Protein AF-A0A090QQJ0-F1 (afdb_monomer)

Nearest PDB structures (foldseek):
  7npe-assembly2_C  TM=7.926E-01  e=1.871E-27  Vibrio cholerae
  7npe-assembly1_A  TM=7.968E-01  e=4.137E-27  Vibrio cholerae
  7npe-assembly1_B  TM=7.837E-01  e=6.853E-26  Vibrio cholerae
  7npf-assembly1_B  TM=8.729E-01  e=7.530E-24  Vibrio cholerae
  7npe-assembly2_D  TM=7.835E-01  e=5.802E-25  Vibrio cholerae

Organism: NCBI:txid754436

Solvent-accessible surface area (backbone atoms only — not comparable to full-atom values): 13936 Å² total; per-residue (Å²): 130,66,64,66,61,52,50,52,51,50,51,54,48,50,53,52,49,53,49,54,52,50,53,52,51,50,52,62,54,69,77,50,65,91,72,85,61,82,55,36,40,66,69,54,44,34,73,53,38,74,45,55,67,67,48,50,50,58,12,50,54,52,40,43,74,73,69,51,81,80,52,56,47,99,85,70,45,52,44,38,39,73,68,54,49,56,51,39,38,56,60,50,68,54,63,31,58,75,65,37,98,66,64,82,66,76,84,86,85,81,84,82,80,72,98,57,84,92,74,48,52,67,59,52,53,52,52,51,51,52,56,47,43,69,33,55,49,40,49,43,81,45,75,47,75,40,83,50,32,81,25,68,62,38,75,78,47,41,66,87,62,49,81,78,59,52,84,62,50,43,30,57,59,31,64,74,73,58,70,56,68,88,91,64,70,91,42,73,66,45,40,56,73,27,34,46,39,75,35,94,46,94,44,34,34,35,27,46,27,42,65,73,49,52,51,52,55,60,53,52,50,48,55,55,63,70,51,80,65,71,84,74,78,80,120

pLDDT: mean 80.4, std 15.74, range [28.05, 96.5]

Radius of gyration: 23.24 Å; Cα contacts (8 Å, |Δi|>4): 231; chains: 1; bounding box: 52×48×67 Å

InterPro domains:
  IPR002586 CobQ/CobB/MinD/ParA nucleotide binding domain [PF01656] (112-155)
  IPR027417 P-loop containing nucleoside triphosphate hydrolase [G3DSA:3.40.50.300] (106-232)
  IPR027417 P-loop containing nucleoside triphosphate hydrolase [SSF52540] (107-211)
  IPR050678 DNA Partitioning ATPase [PTHR13696] (104-221)

Mean predicted aligned error: 10.13 Å

Foldseek 3Di:
DDPVVVVVVVVVVVVVVVVVVQVVLVVVVVPDDPQPDFFDWLVRLCVQQVDHSVLLVQLVVVCVVVVDDFDADPVRITRHHLVNSLSSCVSSVQDAQCRPPPNPDDDDDDDQDDPDPPPCSLVCLLVVLVVVLSRNNRNAQEEAAELPQVFVNCVPWPSVCRPVNLVQADAPLCVVVVVDPPPDDPDPVSCVPHAWAHGPRNRYIYGTHHNVSVCVVVVVVVVVVVCPPPVPPPD

Structure (mmCIF, N/CA/C/O backbone):
data_AF-A0A090QQJ0-F1
#
_entry.id   AF-A0A090QQJ0-F1
#
loop_
_atom_site.group_PDB
_atom_site.id
_atom_site.type_symbol
_atom_site.label_atom_id
_atom_site.label_alt_id
_atom_site.label_comp_id
_atom_site.label_asym_id
_atom_s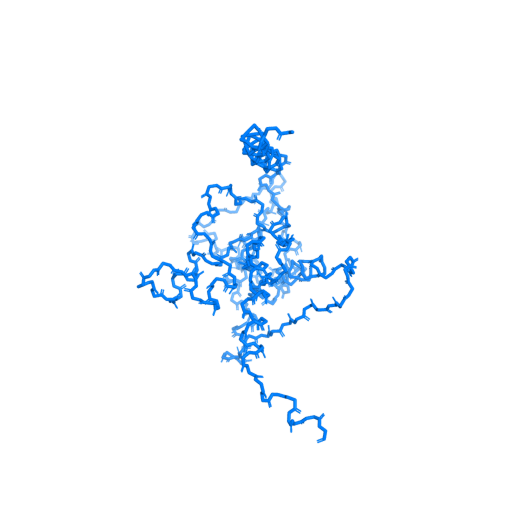ite.label_entity_id
_atom_site.label_seq_id
_atom_site.pdbx_PDB_ins_code
_atom_site.Cartn_x
_atom_site.Cartn_y
_atom_site.Cartn_z
_atom_site.occupancy
_atom_site.B_iso_or_equiv
_atom_site.auth_seq_id
_atom_site.auth_comp_id
_atom_site.auth_asym_id
_atom_site.auth_atom_id
_atom_site.pdbx_PDB_model_num
ATOM 1 N N . MET A 1 1 ? -27.901 21.531 38.281 1.00 61.78 1 MET A N 1
ATOM 2 C CA . MET A 1 1 ? -27.435 21.473 36.880 1.00 61.78 1 MET A CA 1
ATOM 3 C C . MET A 1 1 ? -28.509 20.747 36.088 1.00 61.78 1 MET A C 1
ATOM 5 O O . MET A 1 1 ? -28.864 19.646 36.492 1.00 61.78 1 MET A O 1
ATOM 9 N N . ASN A 1 2 ? -29.124 21.386 35.088 1.00 83.75 2 ASN A N 1
ATOM 10 C CA . ASN A 1 2 ? -30.247 20.784 34.365 1.00 83.75 2 ASN A CA 1
ATOM 11 C C . ASN A 1 2 ? -29.716 19.663 33.452 1.00 83.75 2 ASN A C 1
ATOM 13 O O . ASN A 1 2 ? -28.911 19.918 32.554 1.00 83.75 2 ASN A O 1
ATOM 17 N N . ARG A 1 3 ? -30.102 18.416 33.748 1.00 85.75 3 ARG A N 1
ATOM 18 C CA . ARG A 1 3 ? -29.595 17.209 33.080 1.00 85.75 3 ARG A CA 1
ATOM 19 C C . ARG A 1 3 ? -29.913 17.220 31.586 1.00 85.75 3 ARG A C 1
ATOM 21 O O . ARG A 1 3 ? -29.046 16.865 30.799 1.00 85.75 3 ARG A O 1
ATOM 28 N N . GLU A 1 4 ? -31.100 17.687 31.209 1.00 88.62 4 GLU A N 1
ATOM 29 C CA . GLU A 1 4 ? -31.521 17.798 29.807 1.00 88.62 4 GLU A CA 1
ATOM 30 C C . GLU A 1 4 ? -30.660 18.810 29.048 1.00 88.62 4 GLU A C 1
ATOM 32 O O . GLU A 1 4 ? -30.093 18.467 28.017 1.00 88.62 4 GLU A O 1
ATOM 37 N N . GLN A 1 5 ? -30.425 19.990 29.632 1.00 89.25 5 GLN A N 1
ATOM 38 C CA . GLN A 1 5 ? -29.528 20.993 29.045 1.00 89.25 5 GLN A CA 1
ATOM 39 C C . GLN A 1 5 ? -28.093 20.469 28.891 1.00 89.25 5 GLN A C 1
ATOM 41 O O . GLN A 1 5 ? -27.389 20.811 27.949 1.00 89.25 5 GLN A O 1
ATOM 46 N N . THR A 1 6 ? -27.638 19.639 29.832 1.00 88.56 6 THR A N 1
ATOM 47 C CA . THR A 1 6 ? -26.297 19.042 29.772 1.00 88.56 6 THR A CA 1
ATOM 48 C C . THR A 1 6 ? -26.204 18.014 28.644 1.00 88.56 6 THR A C 1
ATOM 50 O O . THR A 1 6 ? -25.199 17.985 27.943 1.00 88.56 6 THR A O 1
ATOM 53 N N . ILE A 1 7 ? -27.247 17.201 28.444 1.00 89.88 7 ILE A N 1
ATOM 54 C CA . ILE A 1 7 ? -27.326 16.234 27.339 1.00 89.88 7 ILE A CA 1
ATOM 55 C C . ILE A 1 7 ? -27.343 16.963 25.993 1.00 89.88 7 ILE A C 1
ATOM 57 O O . ILE A 1 7 ? -26.562 16.620 25.113 1.00 89.88 7 ILE A O 1
ATOM 61 N N . GLU A 1 8 ? -28.169 17.997 25.852 1.00 91.56 8 GLU A N 1
ATOM 62 C CA . GLU A 1 8 ? -28.244 18.804 24.631 1.00 91.56 8 GLU A CA 1
ATOM 63 C C . GLU A 1 8 ? -26.898 19.474 24.313 1.00 91.56 8 GLU A C 1
ATOM 65 O O . GLU A 1 8 ? -26.406 19.393 23.190 1.00 91.56 8 GLU A O 1
ATOM 70 N N . ASN A 1 9 ? -26.231 20.040 25.323 1.00 90.00 9 ASN A N 1
ATOM 71 C CA . ASN A 1 9 ? -24.898 20.615 25.154 1.00 90.00 9 ASN A CA 1
ATOM 72 C C . ASN A 1 9 ? -23.862 19.567 24.715 1.00 90.00 9 ASN A C 1
ATOM 74 O O . ASN A 1 9 ? -23.018 19.867 23.875 1.00 90.00 9 ASN A O 1
ATOM 78 N N . LEU A 1 10 ? -23.912 18.346 25.260 1.00 89.25 10 LEU A N 1
ATOM 79 C CA . LEU A 1 10 ? -23.012 17.261 24.858 1.00 89.25 10 LEU A CA 1
ATOM 80 C C . LEU A 1 10 ? -23.261 16.812 23.414 1.00 89.25 10 LEU A C 1
ATOM 82 O O . LEU A 1 10 ? -22.296 16.564 22.695 1.00 89.25 10 LEU A O 1
ATOM 86 N N . LEU A 1 11 ? -24.523 16.741 22.981 1.00 89.00 11 LEU A N 1
ATOM 87 C CA . LEU A 1 11 ? -24.877 16.421 21.595 1.00 89.00 11 LEU A CA 1
ATOM 88 C C . LEU A 1 11 ? -24.361 17.495 20.630 1.00 89.00 11 LEU A C 1
ATOM 90 O O . LEU A 1 11 ? -23.704 17.157 19.648 1.00 89.00 11 LEU A O 1
ATOM 94 N N . ASN A 1 12 ? -24.548 18.774 20.966 1.00 89.44 12 ASN A N 1
ATOM 95 C CA . ASN A 1 12 ? -24.035 19.892 20.172 1.00 89.44 12 ASN A CA 1
ATOM 96 C C . ASN A 1 12 ? -22.500 19.876 20.082 1.00 89.44 12 ASN A C 1
ATOM 98 O O . ASN A 1 12 ? -21.938 20.077 19.008 1.00 89.44 12 ASN A O 1
ATOM 102 N N . ILE A 1 13 ? -21.804 19.594 21.191 1.00 89.25 13 ILE A N 1
ATOM 103 C CA . ILE A 1 13 ? -20.338 19.451 21.195 1.00 89.25 13 ILE A CA 1
ATOM 104 C C . ILE A 1 13 ? -19.906 18.260 20.334 1.00 89.25 13 ILE A C 1
ATOM 106 O O . ILE A 1 13 ? -18.913 18.361 19.614 1.00 89.25 13 ILE A O 1
ATOM 110 N N . ALA A 1 14 ? -20.622 17.135 20.388 1.00 80.88 14 ALA A N 1
ATOM 111 C CA . ALA A 1 14 ? -20.310 15.963 19.576 1.00 80.88 14 ALA A CA 1
ATOM 112 C C . ALA A 1 14 ? -20.463 16.257 18.075 1.00 80.88 14 ALA A C 1
ATOM 114 O O . ALA A 1 14 ? -19.580 15.902 17.296 1.00 80.88 14 ALA A O 1
ATOM 115 N N . GLU A 1 15 ? -21.532 16.949 17.676 1.00 79.56 15 GLU A N 1
ATOM 116 C CA . GLU A 1 15 ? -21.760 17.370 16.290 1.00 79.56 15 GLU A CA 1
ATOM 117 C C . GLU A 1 15 ? -20.675 18.344 15.809 1.00 79.56 15 GLU A C 1
ATOM 119 O O . GLU A 1 15 ? -20.047 18.110 14.777 1.00 79.56 15 GLU A O 1
ATOM 124 N N . GLN A 1 16 ? -20.351 19.362 16.612 1.00 82.75 16 GLN A N 1
ATOM 125 C CA . GLN A 1 16 ? -19.244 20.281 16.324 1.00 82.75 16 GLN A CA 1
ATOM 126 C C . GLN A 1 16 ? -17.900 19.551 16.219 1.00 82.75 16 GLN A C 1
ATOM 128 O O . GLN A 1 16 ? -17.094 19.860 15.346 1.00 82.75 16 GLN A O 1
ATOM 133 N N . THR A 1 17 ? -17.651 18.562 17.080 1.00 77.19 17 THR A N 1
ATOM 134 C CA . THR A 1 17 ? -16.409 17.776 17.052 1.00 77.19 17 THR A CA 1
ATOM 135 C C . THR A 1 17 ? -16.312 16.938 15.780 1.00 77.19 17 THR A C 1
ATOM 137 O O . THR A 1 17 ? -15.239 16.890 15.178 1.00 77.19 17 THR A O 1
ATOM 140 N N . LYS A 1 18 ? -17.414 16.315 15.339 1.00 71.81 18 LYS A N 1
ATOM 141 C CA . LYS A 1 18 ? -17.470 15.595 14.057 1.00 71.81 18 LYS A CA 1
ATOM 142 C C . LYS A 1 18 ? -17.159 16.527 12.889 1.00 71.81 18 LYS A C 1
ATOM 144 O O . LYS A 1 18 ? -16.344 16.168 12.044 1.00 71.81 18 LYS A O 1
ATOM 149 N N . GLN A 1 19 ? -17.734 17.731 12.888 1.00 73.31 19 GLN A N 1
ATOM 150 C CA . GLN A 1 19 ? -17.461 18.727 11.853 1.00 73.31 19 GLN A CA 1
ATOM 151 C C . GLN A 1 19 ? -15.980 19.132 11.836 1.00 73.31 19 GLN A C 1
ATOM 153 O O . GLN A 1 19 ? -15.333 19.036 10.803 1.00 73.31 19 GLN A O 1
ATOM 158 N N . VAL A 1 20 ? -15.397 19.466 12.993 1.00 75.56 20 VAL A N 1
ATOM 159 C CA . VAL A 1 20 ? -13.969 19.825 13.097 1.00 75.56 20 VAL A CA 1
ATOM 160 C C . VAL A 1 20 ? -13.052 18.685 12.637 1.00 75.56 20 VAL A C 1
ATOM 162 O O . VAL A 1 20 ? -11.999 18.932 12.047 1.00 75.56 20 VAL A O 1
ATOM 165 N N . GLN A 1 21 ? -13.414 17.428 12.910 1.00 65.94 21 GLN A N 1
ATOM 166 C CA . GLN A 1 21 ? -12.663 16.274 12.414 1.00 65.94 21 GLN A CA 1
ATOM 167 C C . GLN A 1 21 ? -12.744 16.148 10.889 1.00 65.94 21 GLN A C 1
ATOM 169 O O . GLN A 1 21 ? -11.710 15.900 10.268 1.00 65.94 21 GLN A O 1
ATOM 174 N N . ALA A 1 22 ? -13.925 16.349 10.299 1.00 65.81 22 ALA A N 1
ATOM 175 C CA . ALA A 1 22 ? -14.113 16.348 8.851 1.00 65.81 22 ALA A CA 1
ATOM 176 C C . ALA A 1 22 ? -13.306 17.471 8.179 1.00 65.81 22 ALA A C 1
ATOM 178 O O . ALA A 1 22 ? -12.494 17.181 7.302 1.00 65.81 22 ALA A O 1
ATOM 179 N N . ASP A 1 23 ? -13.418 18.706 8.675 1.00 69.50 23 ASP A N 1
ATOM 180 C CA . ASP A 1 23 ? -12.693 19.872 8.150 1.00 69.50 23 ASP A CA 1
ATOM 181 C C . ASP A 1 23 ? -11.171 19.660 8.216 1.00 69.50 23 ASP A C 1
ATOM 183 O O . ASP A 1 23 ? -10.422 19.993 7.300 1.00 69.50 23 ASP A O 1
ATOM 187 N N . ARG A 1 24 ? -10.675 19.052 9.302 1.00 67.25 24 ARG A N 1
ATOM 188 C CA . ARG A 1 24 ? -9.247 18.751 9.455 1.00 67.25 24 ARG A CA 1
ATOM 189 C C . ARG A 1 24 ? -8.767 17.686 8.467 1.00 67.25 24 ARG A C 1
ATOM 191 O O . ARG A 1 24 ? -7.621 17.762 8.026 1.00 67.25 24 ARG A O 1
ATOM 198 N N . ILE A 1 25 ? -9.593 16.689 8.153 1.00 64.62 25 ILE A N 1
ATOM 199 C CA . ILE A 1 25 ? -9.282 15.702 7.110 1.00 64.62 25 ILE A CA 1
ATOM 200 C C . ILE A 1 25 ? -9.238 16.403 5.751 1.00 64.62 25 ILE A C 1
ATOM 202 O O . ILE A 1 25 ? -8.281 16.194 5.012 1.00 64.62 25 ILE A O 1
ATOM 206 N N . GLU A 1 26 ? -10.204 17.274 5.459 1.00 66.56 26 GLU A N 1
ATOM 207 C CA . GLU A 1 26 ? -10.270 18.044 4.213 1.00 66.56 26 GLU A CA 1
ATOM 208 C C . GLU A 1 26 ? -9.035 18.934 4.018 1.00 66.56 26 GLU A C 1
ATOM 210 O O . GLU A 1 26 ? -8.372 18.825 2.992 1.00 66.56 26 GLU A O 1
ATOM 215 N N . ILE A 1 27 ? -8.611 19.688 5.036 1.00 68.44 27 ILE A N 1
ATOM 216 C CA . ILE A 1 27 ? -7.373 20.492 4.985 1.00 68.44 27 ILE A CA 1
ATO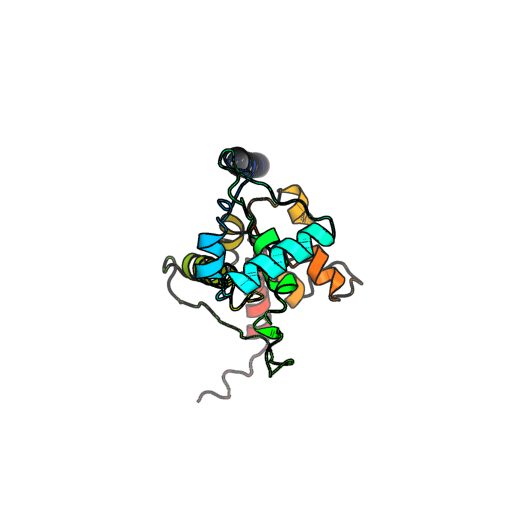M 217 C C . ILE A 1 27 ? -6.145 19.612 4.702 1.00 68.44 27 ILE A C 1
ATOM 219 O O . ILE A 1 27 ? -5.298 19.945 3.873 1.00 68.44 27 ILE A O 1
ATOM 223 N N . VAL A 1 28 ? -6.042 18.454 5.365 1.00 64.31 28 VAL A N 1
ATOM 224 C CA . VAL A 1 28 ? -4.941 17.500 5.136 1.00 64.31 28 VAL A CA 1
ATOM 225 C C . VAL A 1 28 ? -4.986 16.907 3.723 1.00 64.31 28 VAL A C 1
ATOM 227 O O . VAL A 1 28 ? -3.943 16.498 3.206 1.00 64.31 28 VAL A O 1
ATOM 230 N N . LEU A 1 29 ? -6.163 16.829 3.102 1.00 62.75 29 LEU A N 1
ATOM 231 C CA . LEU A 1 29 ? -6.339 16.399 1.718 1.00 62.75 29 LEU A CA 1
ATOM 232 C C . LEU A 1 29 ? -5.987 17.510 0.723 1.00 62.75 29 LEU A C 1
ATOM 234 O O . LEU A 1 29 ? -5.309 17.220 -0.260 1.00 62.75 29 LEU A O 1
ATOM 238 N N . GLU A 1 30 ? -6.363 18.759 0.995 1.00 62.78 30 GLU A N 1
ATOM 239 C CA . GLU A 1 30 ? -6.056 19.924 0.154 1.00 62.78 30 GLU A CA 1
ATOM 240 C C . GLU A 1 30 ? -4.559 20.263 0.121 1.00 62.78 30 GLU A C 1
ATOM 242 O O . GLU A 1 30 ? -4.018 20.613 -0.927 1.00 62.78 30 GLU A O 1
ATOM 247 N N . GLU A 1 31 ? -3.846 20.119 1.243 1.00 61.75 31 GLU A N 1
ATOM 248 C CA . GLU A 1 31 ? -2.399 20.377 1.312 1.00 61.75 31 GLU A CA 1
ATOM 249 C C . GLU A 1 31 ? -1.548 19.310 0.588 1.00 61.75 31 GLU A C 1
ATOM 251 O O . GLU A 1 31 ? -0.322 19.449 0.465 1.00 61.75 31 GLU A O 1
ATOM 256 N N . ARG A 1 32 ? -2.157 18.221 0.102 1.00 60.28 32 ARG A N 1
ATOM 257 C CA . ARG A 1 32 ? -1.427 17.111 -0.520 1.00 60.28 32 ARG A CA 1
ATOM 258 C C . ARG A 1 32 ? -1.176 17.336 -2.004 1.00 60.28 32 ARG A C 1
ATOM 260 O O . ARG A 1 32 ? -2.041 17.709 -2.782 1.00 60.28 32 ARG A O 1
ATOM 267 N N . ARG A 1 33 ? 0.049 17.002 -2.415 1.00 58.00 33 ARG A N 1
ATOM 268 C CA . ARG A 1 33 ? 0.422 16.908 -3.830 1.00 58.00 33 ARG A CA 1
ATOM 269 C C . ARG A 1 33 ? -0.220 15.671 -4.457 1.00 58.00 33 ARG A C 1
ATOM 271 O O . ARG A 1 33 ? -0.115 14.586 -3.887 1.00 58.00 33 ARG A O 1
ATOM 278 N N . GLU A 1 34 ? -0.782 15.825 -5.655 1.00 56.41 34 GLU A N 1
ATOM 279 C CA . GLU A 1 34 ? -1.307 14.709 -6.460 1.00 56.41 34 GLU A CA 1
ATOM 280 C C . GLU A 1 34 ? -0.211 13.679 -6.806 1.00 56.41 34 GLU A C 1
ATOM 282 O O . GLU A 1 34 ? -0.455 12.473 -6.820 1.00 56.41 34 GLU A O 1
ATOM 287 N N . GLU A 1 35 ? 1.035 14.127 -7.004 1.00 60.66 35 GLU A N 1
ATOM 288 C CA . GLU A 1 35 ? 2.190 13.242 -7.192 1.00 60.66 35 GLU A CA 1
ATOM 289 C C . GLU A 1 35 ? 2.843 12.870 -5.850 1.00 60.66 35 GLU A C 1
ATOM 291 O O . GLU A 1 35 ? 3.710 13.573 -5.325 1.00 60.66 35 GLU A O 1
ATOM 296 N N . LEU A 1 36 ? 2.441 11.717 -5.306 1.00 68.25 36 LEU A N 1
ATOM 297 C CA . LEU A 1 36 ? 2.965 11.159 -4.049 1.00 68.25 36 LEU A CA 1
ATOM 298 C C . LEU A 1 36 ? 4.413 10.654 -4.153 1.00 68.25 36 LEU A C 1
ATOM 300 O O . LEU A 1 36 ? 5.124 10.608 -3.148 1.00 68.25 36 LEU A O 1
ATOM 304 N N . PHE A 1 37 ? 4.861 10.284 -5.357 1.00 76.12 37 PHE A N 1
ATOM 305 C CA . PHE A 1 37 ? 6.224 9.821 -5.612 1.00 76.12 37 PHE A CA 1
ATOM 306 C C . PHE A 1 37 ? 6.837 10.596 -6.768 1.00 76.12 37 PHE A C 1
ATOM 308 O O . PHE A 1 37 ? 6.236 10.622 -7.844 1.00 76.12 37 PHE A O 1
ATOM 315 N N . PRO A 1 38 ? 8.049 11.158 -6.599 1.00 84.00 38 PRO A N 1
ATOM 316 C CA . PRO A 1 38 ? 8.741 11.748 -7.725 1.00 84.00 38 PRO A CA 1
ATOM 317 C C . PRO A 1 38 ? 8.984 10.657 -8.775 1.00 84.00 38 PRO A C 1
ATOM 319 O O . PRO A 1 38 ? 9.447 9.560 -8.427 1.00 84.00 38 PRO A O 1
ATOM 322 N N . PRO A 1 39 ? 8.684 10.928 -10.052 1.00 88.50 39 PRO A N 1
ATOM 323 C CA . PRO A 1 39 ? 8.907 9.955 -11.101 1.00 88.50 39 PRO A CA 1
ATOM 324 C C . PRO A 1 39 ? 10.395 9.618 -11.209 1.00 88.50 39 PRO A C 1
ATOM 326 O O . PRO A 1 39 ? 11.289 10.450 -11.028 1.00 88.50 39 PRO A O 1
ATOM 329 N N . MET A 1 40 ? 10.670 8.355 -11.499 1.00 91.19 40 MET A N 1
ATOM 330 C CA . MET A 1 40 ? 12.016 7.820 -11.576 1.00 91.19 40 MET A CA 1
ATOM 331 C C . MET A 1 40 ? 12.594 8.013 -12.973 1.00 91.19 40 MET A C 1
ATOM 333 O O . MET A 1 40 ? 11.933 7.801 -13.989 1.00 91.19 40 MET A O 1
ATOM 337 N N . SER A 1 41 ? 13.881 8.346 -13.028 1.00 92.94 41 SER A N 1
ATOM 338 C CA . SER A 1 41 ? 14.619 8.307 -14.284 1.00 92.94 41 SER A CA 1
ATOM 339 C C . SER A 1 41 ? 14.903 6.865 -14.700 1.00 92.94 41 SER A C 1
ATOM 341 O O . SER A 1 41 ? 14.972 5.944 -13.881 1.00 92.94 41 SER A O 1
ATOM 343 N N . LYS A 1 42 ? 15.196 6.672 -15.986 1.00 92.56 42 LYS A N 1
ATOM 344 C CA . LYS A 1 42 ? 15.666 5.382 -16.509 1.00 92.56 42 LYS A CA 1
ATOM 345 C C . LYS A 1 42 ? 16.934 4.872 -15.798 1.00 92.56 42 LYS A C 1
ATOM 347 O O . LYS A 1 42 ? 17.101 3.670 -15.633 1.00 92.56 42 LYS A O 1
ATOM 352 N N . ALA A 1 43 ? 17.820 5.775 -15.367 1.00 91.44 43 ALA A N 1
ATOM 353 C CA . ALA A 1 43 ? 19.024 5.417 -14.610 1.00 91.44 43 ALA A CA 1
ATOM 354 C C . ALA A 1 43 ? 18.691 4.950 -13.183 1.00 91.44 43 ALA A C 1
ATOM 356 O O . ALA A 1 43 ? 19.240 3.959 -12.713 1.00 91.44 43 ALA A O 1
ATOM 357 N N . LEU A 1 44 ? 17.748 5.615 -12.510 1.00 91.62 44 LEU A N 1
ATOM 358 C CA . LEU A 1 44 ? 17.281 5.181 -11.194 1.00 91.62 44 LEU A CA 1
ATOM 359 C C . LEU A 1 44 ? 16.575 3.819 -11.274 1.00 91.62 44 LEU A C 1
ATOM 361 O O . LEU A 1 44 ? 16.796 2.965 -10.414 1.00 91.62 44 LEU A O 1
ATOM 365 N N . MET A 1 45 ? 15.791 3.597 -12.334 1.00 93.56 45 MET A N 1
ATOM 366 C CA . MET A 1 45 ? 15.171 2.303 -12.614 1.00 93.56 45 MET A CA 1
ATOM 367 C C . MET A 1 45 ? 16.207 1.194 -12.755 1.00 93.56 45 MET A C 1
ATOM 369 O O . MET A 1 45 ? 16.038 0.146 -12.146 1.00 93.56 45 MET A O 1
ATOM 373 N N . GLU A 1 46 ? 17.291 1.405 -13.496 1.00 92.69 46 GLU A N 1
ATOM 374 C CA . GLU A 1 46 ? 18.372 0.420 -13.625 1.00 92.69 46 GLU A CA 1
ATOM 375 C C . GLU A 1 46 ? 18.952 0.022 -12.257 1.00 92.69 46 GLU A C 1
ATOM 377 O O . GLU A 1 46 ? 18.984 -1.163 -11.920 1.00 92.69 46 GLU A O 1
ATOM 382 N N . THR A 1 47 ? 19.280 1.006 -11.416 1.00 91.56 47 THR A N 1
ATOM 383 C CA . THR A 1 47 ? 19.840 0.773 -10.074 1.00 91.56 47 THR A CA 1
ATOM 384 C C . THR A 1 47 ? 18.868 0.055 -9.133 1.00 91.56 47 THR A C 1
ATOM 386 O O . THR A 1 47 ? 19.281 -0.805 -8.358 1.00 91.56 47 THR A O 1
ATOM 389 N N . ARG A 1 48 ? 17.575 0.401 -9.164 1.00 90.94 48 ARG A N 1
ATOM 390 C CA . ARG A 1 48 ? 16.571 -0.108 -8.207 1.00 90.94 48 ARG A CA 1
ATOM 391 C C . ARG A 1 48 ? 15.909 -1.409 -8.644 1.00 90.94 48 ARG A C 1
ATOM 393 O O . ARG A 1 48 ? 15.521 -2.211 -7.803 1.00 90.94 48 ARG A O 1
ATOM 400 N N . SER A 1 49 ? 15.765 -1.621 -9.948 1.00 91.94 49 SER A N 1
ATOM 401 C CA . SER A 1 49 ? 15.077 -2.790 -10.497 1.00 91.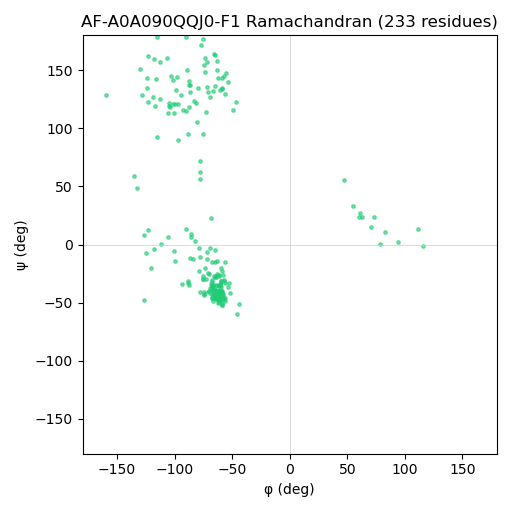94 49 SER A CA 1
ATOM 402 C C . SER A 1 49 ? 15.929 -4.050 -10.485 1.00 91.94 49 SER A C 1
ATOM 404 O O . SER A 1 49 ? 15.381 -5.144 -10.594 1.00 91.94 49 SER A O 1
ATOM 406 N N . GLY A 1 50 ? 17.261 -3.928 -10.442 1.00 90.44 50 GLY A N 1
ATOM 407 C CA . GLY A 1 50 ? 18.190 -5.032 -10.693 1.00 90.44 50 GLY A CA 1
ATOM 408 C C . GLY A 1 50 ? 18.082 -5.603 -12.117 1.00 90.44 50 GLY A C 1
ATOM 409 O O . GLY A 1 50 ? 18.344 -6.792 -12.324 1.00 90.44 50 GLY A O 1
ATOM 410 N N . LEU A 1 51 ? 17.586 -4.819 -13.077 1.00 93.31 51 LEU A N 1
ATOM 411 C CA . LEU A 1 51 ? 17.652 -5.118 -14.507 1.00 93.31 51 LEU A CA 1
ATOM 412 C C . LEU A 1 51 ? 18.940 -4.539 -15.091 1.00 93.31 51 LEU A C 1
ATOM 414 O O . LEU A 1 51 ? 19.424 -3.505 -14.648 1.00 93.31 51 LEU A O 1
ATOM 418 N N . THR A 1 52 ? 19.469 -5.179 -16.132 1.00 93.31 52 THR A N 1
ATOM 419 C CA . THR A 1 52 ? 20.503 -4.545 -16.957 1.00 93.31 52 THR A CA 1
ATOM 420 C C . THR A 1 52 ? 19.869 -3.482 -17.847 1.00 93.31 52 THR A C 1
ATOM 422 O O . THR A 1 52 ? 18.704 -3.629 -18.234 1.00 93.31 52 THR A O 1
ATOM 425 N N . ARG A 1 53 ? 20.649 -2.474 -18.267 1.00 93.06 53 ARG A N 1
ATOM 426 C CA . ARG A 1 53 ? 20.205 -1.467 -19.240 1.00 93.06 53 ARG A CA 1
ATOM 427 C C . ARG A 1 53 ? 19.456 -2.068 -20.426 1.00 93.06 53 ARG A C 1
ATOM 429 O O . ARG A 1 53 ? 18.332 -1.683 -20.701 1.00 93.06 53 ARG A O 1
ATOM 436 N N . ARG A 1 54 ? 20.040 -3.084 -21.070 1.00 95.06 54 ARG A N 1
ATOM 437 C CA . ARG A 1 54 ? 19.438 -3.757 -22.231 1.00 95.06 54 ARG A CA 1
ATOM 438 C C . ARG A 1 54 ? 18.042 -4.310 -21.934 1.00 95.06 54 ARG A C 1
ATOM 440 O O . ARG A 1 54 ? 17.124 -4.081 -22.704 1.00 95.06 54 ARG A O 1
ATOM 447 N N . LYS A 1 55 ? 17.862 -4.999 -20.799 1.00 95.56 55 LYS A N 1
ATOM 448 C CA . LYS A 1 55 ? 16.554 -5.562 -20.425 1.00 95.56 55 LYS A CA 1
ATOM 449 C C . LYS A 1 55 ? 15.517 -4.483 -20.125 1.00 95.56 55 LYS A C 1
ATOM 451 O O . LYS A 1 55 ? 14.338 -4.702 -20.390 1.00 95.56 55 LYS A O 1
ATOM 456 N N . LEU A 1 56 ? 15.947 -3.362 -19.545 1.00 95.00 56 LEU A N 1
ATOM 457 C CA . LEU A 1 56 ? 15.079 -2.214 -19.303 1.00 95.00 56 LEU A CA 1
ATOM 458 C C . LEU A 1 56 ? 14.627 -1.589 -20.629 1.00 95.00 56 LEU A C 1
ATOM 460 O O . LEU A 1 56 ? 13.441 -1.333 -20.802 1.00 95.00 56 LEU A O 1
ATOM 464 N N . ASP A 1 57 ? 15.542 -1.422 -21.581 1.00 95.25 57 ASP A N 1
ATOM 465 C CA . ASP A 1 57 ? 15.257 -0.891 -22.919 1.00 95.25 57 ASP A CA 1
ATOM 466 C C . ASP A 1 57 ? 14.285 -1.805 -23.674 1.00 95.25 57 ASP A C 1
ATOM 468 O O . ASP A 1 57 ? 13.244 -1.344 -24.137 1.00 95.25 57 ASP A O 1
ATOM 472 N N . ASP A 1 58 ? 14.546 -3.116 -23.674 1.00 96.50 58 ASP A N 1
ATOM 473 C CA . ASP A 1 58 ? 13.662 -4.122 -24.271 1.00 96.50 58 ASP A CA 1
ATOM 474 C C . ASP A 1 58 ? 12.261 -4.126 -23.628 1.00 96.50 58 ASP A C 1
ATOM 476 O O . ASP A 1 58 ? 11.272 -4.488 -24.269 1.00 96.50 58 ASP A O 1
ATOM 480 N N . ALA A 1 59 ? 12.150 -3.804 -22.335 1.00 96.50 59 ALA A N 1
ATOM 481 C CA . ALA A 1 59 ? 10.868 -3.714 -21.636 1.00 96.50 59 ALA A CA 1
ATOM 482 C C . ALA A 1 59 ? 10.099 -2.442 -22.015 1.00 96.50 59 ALA A C 1
ATOM 484 O O . ALA A 1 59 ? 8.904 -2.530 -22.295 1.00 96.50 59 ALA A O 1
ATOM 485 N N . ILE A 1 60 ? 10.788 -1.297 -22.087 1.00 95.81 60 ILE A N 1
ATOM 486 C CA . ILE A 1 60 ? 10.216 -0.022 -22.542 1.00 95.81 60 ILE A CA 1
ATOM 487 C C . ILE A 1 60 ? 9.685 -0.173 -23.968 1.00 95.81 60 ILE A C 1
ATOM 489 O O . ILE A 1 60 ? 8.505 0.073 -24.195 1.00 95.81 60 ILE A O 1
ATOM 493 N N . SER A 1 61 ? 10.499 -0.676 -24.901 1.00 95.94 61 SER A N 1
ATOM 494 C CA . SER A 1 61 ? 10.084 -0.842 -26.299 1.00 95.94 61 SER A CA 1
ATOM 495 C C . SER A 1 61 ? 8.895 -1.788 -26.455 1.00 95.94 61 SER A C 1
ATOM 497 O O . SER A 1 61 ? 8.035 -1.560 -27.299 1.00 95.94 61 SER A O 1
ATOM 499 N N . ARG A 1 62 ? 8.799 -2.836 -25.625 1.00 96.12 62 ARG A N 1
ATOM 500 C CA . ARG A 1 62 ? 7.626 -3.723 -25.619 1.00 96.12 62 ARG A CA 1
ATOM 501 C C . ARG A 1 62 ? 6.366 -3.034 -25.109 1.00 96.12 62 ARG A C 1
ATOM 503 O O . ARG A 1 62 ? 5.297 -3.288 -25.653 1.00 96.12 62 ARG A O 1
ATOM 510 N N . MET A 1 63 ? 6.478 -2.188 -24.088 1.00 96.25 63 MET A N 1
ATOM 511 C CA . MET A 1 63 ? 5.345 -1.406 -23.594 1.00 96.25 63 MET A CA 1
ATOM 512 C C . MET A 1 63 ? 4.903 -0.346 -24.609 1.00 96.25 63 MET A C 1
ATOM 514 O O . MET A 1 63 ? 3.708 -0.228 -24.862 1.00 96.25 63 MET A O 1
ATOM 518 N N . GLU A 1 64 ? 5.843 0.355 -25.248 1.00 95.94 64 GLU A N 1
ATOM 519 C CA . GLU A 1 64 ? 5.548 1.324 -26.315 1.00 95.94 64 GLU A CA 1
ATOM 520 C C . GLU A 1 64 ? 4.894 0.646 -27.529 1.00 95.94 64 GLU A C 1
ATOM 522 O O . GLU A 1 64 ? 3.894 1.136 -28.048 1.00 95.94 64 GLU A O 1
ATOM 527 N N . ALA A 1 65 ? 5.380 -0.534 -27.934 1.00 96.19 65 ALA A N 1
ATOM 528 C CA . ALA A 1 65 ? 4.762 -1.331 -28.997 1.00 96.19 65 ALA A CA 1
ATOM 529 C C . ALA A 1 65 ? 3.349 -1.828 -28.638 1.00 96.19 65 ALA A C 1
ATOM 531 O O . ALA A 1 65 ? 2.526 -2.031 -29.527 1.00 96.19 65 ALA A O 1
ATOM 532 N N . ALA A 1 66 ? 3.057 -2.005 -27.346 1.00 95.12 66 ALA A N 1
ATOM 533 C CA . ALA A 1 66 ? 1.721 -2.316 -26.840 1.00 95.12 66 ALA A CA 1
ATOM 534 C C . ALA A 1 66 ? 0.822 -1.070 -26.684 1.00 95.12 66 ALA A C 1
ATOM 536 O O . ALA A 1 66 ? -0.307 -1.192 -26.214 1.00 95.12 66 ALA A O 1
ATOM 537 N N . GLY A 1 67 ? 1.306 0.117 -27.070 1.00 94.88 67 GLY A N 1
ATOM 538 C CA . GLY A 1 67 ? 0.555 1.373 -27.059 1.00 94.88 67 GLY A CA 1
ATOM 539 C C . GLY A 1 67 ? 0.722 2.225 -25.799 1.00 94.88 67 GLY A C 1
ATOM 540 O O . GLY A 1 67 ? 0.102 3.283 -25.712 1.00 94.88 67 GLY A O 1
ATOM 541 N N . HIS A 1 68 ? 1.550 1.817 -24.828 1.00 95.12 68 HIS A N 1
ATOM 542 C CA . HIS A 1 68 ? 1.826 2.638 -23.642 1.00 95.12 68 HIS A CA 1
ATOM 543 C C . HIS A 1 68 ? 2.680 3.853 -24.017 1.00 95.12 68 HIS A C 1
ATOM 545 O O . HIS A 1 68 ? 3.726 3.707 -24.648 1.00 95.12 68 HIS A O 1
ATOM 551 N N . GLN A 1 69 ? 2.279 5.047 -23.587 1.00 94.06 69 GLN A N 1
ATOM 552 C CA . GLN A 1 69 ? 3.038 6.276 -23.818 1.00 94.06 69 GLN A CA 1
ATOM 553 C C . GLN A 1 69 ? 3.715 6.717 -22.524 1.00 94.06 69 GLN A C 1
ATOM 555 O O . GLN A 1 69 ? 3.047 7.103 -21.571 1.00 94.06 69 GLN A O 1
ATOM 560 N N . PHE A 1 70 ? 5.047 6.664 -22.493 1.00 93.25 70 PHE A N 1
ATOM 561 C CA . PHE A 1 70 ? 5.807 7.167 -21.353 1.00 93.25 70 PHE A CA 1
ATOM 562 C C . PHE A 1 70 ? 5.946 8.684 -21.407 1.00 93.25 70 PHE A C 1
ATOM 564 O O . PHE A 1 70 ? 6.370 9.245 -22.423 1.00 93.25 70 PHE A O 1
ATOM 571 N N . THR A 1 71 ? 5.715 9.329 -20.268 1.00 93.06 71 THR A N 1
ATOM 572 C CA . THR A 1 71 ? 6.034 10.743 -20.085 1.00 93.06 71 THR A CA 1
ATOM 573 C C . THR A 1 71 ? 7.546 10.955 -20.156 1.00 93.06 71 THR A C 1
ATOM 575 O O . THR A 1 71 ? 8.342 10.210 -19.573 1.00 93.06 71 THR A O 1
ATOM 578 N N . LYS A 1 72 ? 7.963 12.002 -20.869 1.00 91.44 72 LYS A N 1
ATOM 579 C CA . LYS A 1 72 ? 9.357 12.448 -20.948 1.00 91.44 72 LYS A CA 1
ATOM 580 C C . LYS A 1 72 ? 9.433 13.910 -20.534 1.00 91.44 72 LYS A C 1
ATOM 582 O O . LYS A 1 72 ? 8.528 14.684 -20.822 1.00 91.44 72 LYS A O 1
ATOM 587 N N . ASN A 1 73 ? 10.501 14.282 -19.840 1.00 86.50 73 ASN A N 1
ATOM 588 C CA . ASN A 1 73 ? 10.732 15.674 -19.467 1.00 86.50 73 ASN A CA 1
ATOM 589 C C . ASN A 1 73 ? 11.218 16.508 -20.671 1.00 86.50 73 ASN A C 1
ATOM 591 O O . ASN A 1 73 ? 11.495 15.972 -21.745 1.00 86.50 73 ASN A O 1
ATOM 595 N N . ASN A 1 74 ? 11.405 17.815 -20.471 1.00 86.12 74 ASN A N 1
ATOM 596 C CA . ASN A 1 74 ? 11.870 18.743 -21.515 1.00 86.12 74 ASN A CA 1
ATOM 597 C C . ASN A 1 74 ? 13.239 18.373 -22.123 1.00 86.12 74 ASN A C 1
ATOM 599 O O . ASN A 1 74 ? 13.538 18.761 -23.247 1.00 86.12 74 ASN A O 1
ATOM 603 N N . ALA A 1 75 ? 14.065 17.610 -21.401 1.00 87.31 75 ALA A N 1
ATOM 604 C CA . ALA A 1 75 ? 15.346 17.087 -21.878 1.00 87.31 75 ALA A CA 1
ATOM 605 C C . ALA A 1 75 ? 15.215 15.702 -22.549 1.00 87.31 75 ALA A C 1
ATOM 607 O O . ALA A 1 75 ? 16.212 15.013 -22.752 1.00 87.31 75 ALA A O 1
ATOM 608 N N . ASN A 1 76 ? 13.990 15.272 -22.874 1.00 86.62 76 ASN A N 1
ATOM 609 C CA . ASN A 1 76 ? 13.661 13.973 -23.463 1.00 86.62 76 ASN A CA 1
ATOM 610 C C . ASN A 1 76 ? 14.077 12.762 -22.597 1.00 86.62 76 ASN A C 1
ATOM 612 O O . ASN A 1 76 ? 14.270 11.652 -23.098 1.00 86.62 76 ASN A O 1
ATOM 616 N N . HIS A 1 77 ? 14.221 12.948 -21.281 1.00 88.56 77 HIS A N 1
ATOM 617 C CA . HIS A 1 77 ? 14.455 11.856 -20.339 1.00 88.56 77 HIS A CA 1
ATOM 618 C C . HIS A 1 77 ? 13.132 11.265 -19.854 1.00 88.56 77 HIS A C 1
ATOM 620 O O . HIS A 1 77 ? 12.210 12.000 -19.509 1.00 88.56 77 HIS A O 1
ATOM 626 N N . TYR A 1 78 ? 13.069 9.933 -19.773 1.00 91.75 78 TYR A N 1
ATOM 627 C CA . TYR A 1 78 ? 11.914 9.211 -19.234 1.00 91.75 78 TYR A CA 1
ATOM 628 C C . TYR A 1 78 ? 11.604 9.617 -17.791 1.00 91.75 78 TYR A C 1
ATOM 630 O O . TYR A 1 78 ? 12.506 9.667 -16.949 1.00 91.75 78 TYR A O 1
ATOM 638 N N . SER A 1 79 ? 10.317 9.834 -17.537 1.00 92.81 79 SER A N 1
ATOM 639 C CA . SER A 1 79 ? 9.710 10.134 -16.247 1.00 92.81 79 SER A CA 1
ATOM 640 C C . SER A 1 79 ? 8.777 8.976 -15.892 1.00 92.81 79 SER A C 1
ATOM 642 O O . SER A 1 79 ? 7.646 8.932 -16.360 1.00 92.81 79 SER A O 1
ATOM 644 N N . ILE A 1 80 ? 9.292 7.991 -15.151 1.00 93.19 80 ILE A N 1
ATOM 645 C CA . ILE A 1 80 ? 8.629 6.700 -14.915 1.00 93.19 80 ILE A CA 1
ATOM 646 C C . ILE A 1 80 ? 7.976 6.720 -13.533 1.00 93.19 80 ILE A C 1
ATOM 648 O O . ILE A 1 80 ? 8.668 6.740 -12.514 1.00 93.19 80 ILE A O 1
ATOM 652 N N . THR A 1 81 ? 6.651 6.686 -13.481 1.00 92.62 81 THR A N 1
ATOM 653 C CA . THR A 1 81 ? 5.894 6.582 -12.224 1.00 92.62 81 THR A CA 1
ATOM 654 C C . THR A 1 81 ? 6.141 5.241 -11.523 1.00 92.62 81 THR A C 1
ATOM 656 O O . THR A 1 81 ? 6.610 4.271 -12.126 1.00 92.62 81 THR A O 1
ATOM 659 N N . LEU A 1 82 ? 5.800 5.143 -10.233 1.00 91.75 82 LEU A N 1
ATOM 660 C CA . LEU A 1 82 ? 5.906 3.874 -9.505 1.00 91.75 82 LEU A CA 1
ATOM 661 C C . LEU A 1 82 ? 5.040 2.777 -10.152 1.00 91.75 82 LEU A C 1
ATOM 663 O O . LEU A 1 82 ? 5.484 1.640 -10.293 1.00 91.75 82 LEU A O 1
ATOM 667 N N . GLU A 1 83 ? 3.833 3.112 -10.606 1.00 91.94 83 GLU A N 1
ATOM 668 C CA . GLU A 1 83 ? 2.953 2.160 -11.289 1.00 91.94 83 GLU A CA 1
ATOM 669 C C . GLU A 1 83 ? 3.561 1.661 -12.610 1.00 91.94 83 GLU A C 1
ATOM 671 O O . GLU A 1 83 ? 3.611 0.453 -12.868 1.00 91.94 83 GLU A O 1
ATOM 676 N N . GLU A 1 84 ? 4.096 2.569 -13.428 1.00 94.75 84 GLU A N 1
ATOM 677 C CA . GLU A 1 84 ? 4.811 2.213 -14.656 1.00 94.75 84 GLU A CA 1
ATOM 678 C C . GLU A 1 84 ? 6.053 1.372 -14.376 1.00 94.75 84 GLU A C 1
ATOM 680 O O . GLU A 1 84 ? 6.342 0.445 -15.131 1.00 94.75 84 GLU A O 1
ATOM 685 N N . ALA A 1 85 ? 6.763 1.627 -13.277 1.00 94.50 85 ALA A N 1
ATOM 686 C CA . ALA A 1 85 ? 7.892 0.804 -12.869 1.00 94.50 85 ALA A CA 1
ATOM 687 C C . ALA A 1 85 ? 7.466 -0.649 -12.619 1.00 94.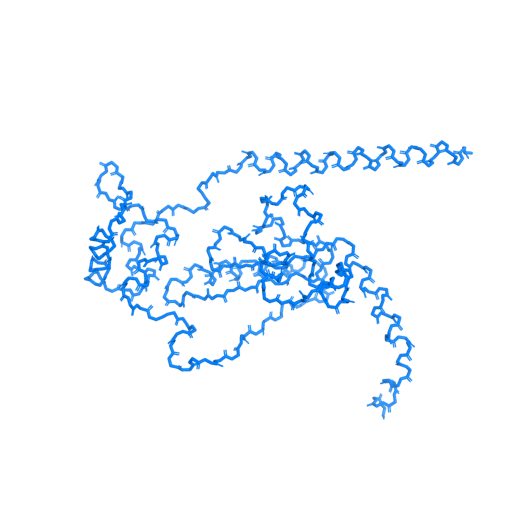50 85 ALA A C 1
ATOM 689 O O . ALA A 1 85 ? 8.114 -1.569 -13.120 1.00 94.50 85 ALA A O 1
ATOM 690 N N . HIS A 1 86 ? 6.346 -0.885 -11.929 1.00 94.19 86 HIS A N 1
ATOM 691 C CA . HIS A 1 86 ? 5.805 -2.237 -11.752 1.00 94.19 86 HIS A CA 1
ATOM 692 C C . HIS A 1 86 ? 5.423 -2.894 -13.090 1.00 94.19 86 HIS A C 1
ATOM 694 O O . HIS A 1 86 ? 5.743 -4.072 -13.298 1.00 94.19 86 HIS A O 1
ATOM 700 N N . LYS A 1 87 ? 4.801 -2.142 -14.010 1.00 94.75 87 LYS A N 1
ATOM 701 C CA . LYS A 1 87 ? 4.468 -2.615 -15.367 1.00 94.75 87 LYS A CA 1
ATOM 702 C C . LYS A 1 87 ? 5.728 -2.967 -16.164 1.00 94.75 87 LYS A C 1
ATOM 704 O O . LYS A 1 87 ? 5.784 -4.035 -16.772 1.00 94.75 87 LYS A O 1
ATOM 709 N N . LEU A 1 88 ? 6.776 -2.147 -16.077 1.00 95.81 88 LEU A N 1
ATOM 710 C CA . LEU A 1 88 ? 8.075 -2.394 -16.707 1.00 95.81 88 LEU A CA 1
ATOM 711 C C . LEU A 1 88 ? 8.733 -3.672 -16.194 1.00 95.81 88 LEU A C 1
ATOM 713 O O . LEU A 1 88 ? 9.281 -4.430 -16.989 1.00 95.81 88 LEU A O 1
ATOM 717 N N . MET A 1 89 ? 8.658 -3.960 -14.893 1.00 95.56 89 MET A N 1
ATOM 718 C CA . MET A 1 89 ? 9.202 -5.208 -14.342 1.00 95.56 89 MET A CA 1
ATOM 719 C C . MET A 1 89 ? 8.474 -6.446 -14.875 1.00 95.56 89 MET A C 1
ATOM 721 O O . MET A 1 89 ? 9.118 -7.454 -15.188 1.00 95.56 89 MET A O 1
ATOM 725 N N . ALA A 1 90 ? 7.147 -6.363 -15.015 1.00 93.19 90 ALA A N 1
ATOM 726 C CA . ALA A 1 90 ? 6.342 -7.417 -15.625 1.00 93.19 90 ALA A CA 1
ATOM 727 C C . ALA A 1 90 ? 6.678 -7.578 -17.116 1.00 93.19 90 ALA A C 1
ATOM 729 O O . ALA A 1 90 ? 6.955 -8.689 -17.571 1.00 93.19 90 ALA A O 1
ATOM 730 N N . ALA A 1 91 ? 6.772 -6.469 -17.858 1.00 95.00 91 ALA A N 1
ATOM 731 C CA . ALA A 1 91 ? 7.211 -6.464 -19.248 1.00 95.00 91 ALA A CA 1
ATOM 732 C C . ALA A 1 91 ? 8.617 -7.067 -19.382 1.00 95.00 91 ALA A C 1
ATOM 734 O O . ALA A 1 91 ? 8.837 -7.922 -20.233 1.00 95.00 91 ALA A O 1
ATOM 735 N N . ALA A 1 92 ? 9.551 -6.747 -18.485 1.00 95.06 92 ALA A N 1
ATOM 736 C CA . ALA A 1 92 ? 10.896 -7.322 -18.427 1.00 95.06 92 ALA A CA 1
ATOM 737 C C . ALA A 1 92 ? 10.927 -8.829 -18.101 1.00 95.06 92 ALA A C 1
ATOM 739 O O . ALA A 1 92 ? 12.002 -9.430 -18.152 1.00 95.06 92 ALA A O 1
ATOM 740 N N . LYS A 1 93 ? 9.774 -9.450 -17.801 1.00 92.81 93 LYS A N 1
ATOM 741 C CA . LYS A 1 93 ? 9.627 -10.856 -17.390 1.00 92.81 93 LYS A CA 1
ATOM 742 C C . LYS A 1 93 ? 10.491 -11.206 -16.176 1.00 92.81 93 LYS A C 1
ATOM 744 O O . LYS A 1 93 ? 11.014 -12.314 -16.071 1.00 92.81 93 LYS A O 1
ATOM 749 N N . LYS A 1 94 ? 10.695 -10.247 -15.270 1.00 91.50 94 LYS A N 1
ATOM 750 C CA . LYS A 1 94 ? 11.475 -10.468 -14.052 1.00 91.50 94 LYS A CA 1
ATOM 751 C C . LYS A 1 94 ? 10.546 -10.949 -12.938 1.00 91.50 94 LYS A C 1
ATOM 753 O O . LYS A 1 94 ? 9.711 -10.155 -12.524 1.00 91.50 94 LYS A O 1
ATOM 758 N N . PRO A 1 95 ? 10.679 -12.181 -12.420 1.00 91.00 95 PRO A N 1
ATOM 759 C CA . PRO A 1 95 ? 9.713 -12.733 -11.473 1.00 91.00 95 PRO A CA 1
ATOM 760 C C . PRO A 1 95 ? 9.718 -11.984 -10.132 1.00 91.00 95 PRO A C 1
ATOM 762 O O . PRO A 1 95 ? 10.775 -11.747 -9.530 1.00 91.00 95 PRO A O 1
ATOM 765 N N . ALA A 1 96 ? 8.526 -11.630 -9.657 1.00 91.12 96 ALA A N 1
ATOM 766 C CA . ALA A 1 96 ? 8.287 -11.107 -8.319 1.00 91.12 96 ALA A CA 1
ATOM 767 C C . ALA A 1 96 ? 8.587 -12.187 -7.279 1.00 91.12 96 ALA A C 1
ATOM 769 O O . ALA A 1 96 ? 8.639 -13.376 -7.579 1.00 91.12 96 ALA A O 1
ATOM 770 N N . PHE A 1 97 ? 8.737 -11.785 -6.023 1.00 89.50 97 PHE A N 1
ATOM 771 C CA . PHE A 1 97 ? 9.043 -12.677 -4.911 1.00 89.50 97 PHE A CA 1
ATOM 772 C C . PHE A 1 97 ? 8.088 -13.877 -4.830 1.00 89.50 97 PHE A C 1
ATOM 774 O O . PHE A 1 97 ? 8.538 -15.000 -4.632 1.00 89.50 97 PHE A O 1
ATOM 781 N N . HIS A 1 98 ? 6.791 -13.649 -5.047 1.00 86.00 98 HIS A N 1
ATOM 782 C CA . HIS A 1 98 ? 5.764 -14.692 -5.007 1.00 86.00 98 HIS A CA 1
ATOM 783 C C . HIS A 1 98 ? 5.708 -15.583 -6.266 1.00 86.00 98 HIS A C 1
ATOM 785 O O . HIS A 1 98 ? 5.016 -16.595 -6.248 1.00 86.00 98 HIS A O 1
ATOM 791 N N . GLU A 1 99 ? 6.418 -15.213 -7.338 1.00 86.75 99 GLU A N 1
ATOM 792 C CA . GLU A 1 99 ? 6.484 -15.936 -8.622 1.00 86.75 99 GLU A CA 1
ATOM 793 C C . GLU A 1 99 ? 7.761 -16.792 -8.753 1.00 86.75 99 GLU A C 1
ATOM 795 O O . GLU A 1 99 ? 7.863 -17.614 -9.660 1.00 86.75 99 GLU A O 1
ATOM 800 N N . ARG A 1 100 ? 8.765 -16.588 -7.886 1.00 82.56 100 ARG A N 1
ATOM 801 C CA . ARG A 1 100 ? 10.030 -17.350 -7.893 1.00 82.56 100 ARG A CA 1
ATOM 802 C C . ARG A 1 100 ? 9.801 -18.791 -7.399 1.00 82.56 100 ARG A C 1
ATOM 804 O O . ARG A 1 100 ? 8.838 -19.045 -6.677 1.00 82.56 100 ARG A O 1
ATOM 811 N N . GLU A 1 101 ? 10.688 -19.725 -7.773 1.00 58.16 101 GLU A N 1
ATOM 812 C CA . GLU A 1 101 ? 10.593 -21.147 -7.385 1.00 58.16 101 GLU A CA 1
ATOM 813 C C . GLU A 1 101 ? 10.298 -21.308 -5.879 1.00 58.16 101 GLU A C 1
ATOM 815 O O . GLU A 1 101 ? 10.992 -20.754 -5.021 1.00 58.16 101 GLU A O 1
ATOM 820 N N . GLY A 1 102 ? 9.196 -22.006 -5.574 1.00 57.31 102 GLY A N 1
ATOM 821 C CA . GLY A 1 102 ? 8.482 -21.915 -4.292 1.00 57.31 102 GLY A CA 1
ATOM 822 C C . GLY A 1 102 ? 7.090 -21.265 -4.378 1.00 57.31 102 GLY A C 1
ATOM 823 O O . GLY A 1 102 ? 6.520 -20.920 -3.339 1.00 57.31 102 GLY A O 1
ATOM 824 N N . ALA A 1 103 ? 6.540 -21.098 -5.588 1.00 49.38 103 ALA A N 1
ATOM 825 C CA . ALA A 1 103 ? 5.149 -20.717 -5.828 1.00 49.38 103 ALA A CA 1
ATOM 826 C C . ALA A 1 103 ? 4.205 -21.608 -4.994 1.00 49.38 103 ALA A C 1
ATOM 828 O O . ALA A 1 103 ? 4.187 -22.825 -5.153 1.00 49.38 103 ALA A O 1
ATOM 829 N N . GLY A 1 104 ? 3.484 -20.999 -4.047 1.00 57.91 104 GLY A N 1
ATOM 830 C CA . GLY A 1 104 ? 2.690 -21.706 -3.030 1.00 57.91 104 GLY A CA 1
ATOM 831 C C . GLY A 1 104 ? 3.158 -21.497 -1.584 1.00 57.91 104 GLY A C 1
ATOM 832 O O . GLY A 1 104 ? 2.524 -21.996 -0.655 1.00 57.91 104 GLY A O 1
ATOM 833 N N . ARG A 1 105 ? 4.237 -20.737 -1.350 1.00 66.44 105 ARG A N 1
ATOM 834 C CA . ARG A 1 105 ? 4.615 -20.312 0.006 1.00 66.44 105 ARG A CA 1
ATOM 835 C C . ARG A 1 105 ? 3.474 -19.553 0.688 1.00 66.44 105 ARG A C 1
ATOM 837 O O . ARG A 1 105 ? 2.940 -18.589 0.140 1.00 66.44 105 ARG A O 1
ATOM 844 N N . LYS A 1 106 ? 3.158 -19.974 1.916 1.00 77.44 106 LYS A N 1
ATOM 845 C CA . LYS A 1 106 ? 2.275 -19.235 2.825 1.00 77.44 106 LYS A CA 1
ATOM 846 C C . LYS A 1 106 ? 2.804 -17.803 3.024 1.00 77.44 106 LYS A C 1
ATOM 848 O O . LYS A 1 106 ? 4.025 -17.608 2.987 1.00 77.44 106 LYS A O 1
ATOM 853 N N . PRO A 1 107 ? 1.917 -16.813 3.231 1.00 85.44 107 PRO A N 1
ATOM 854 C CA . PRO A 1 107 ? 2.338 -15.449 3.528 1.00 85.44 107 PRO A CA 1
ATOM 855 C C . PRO A 1 107 ? 3.232 -15.424 4.771 1.00 85.44 107 PRO A C 1
ATOM 857 O O . PRO A 1 107 ? 3.042 -16.204 5.705 1.00 85.44 107 PRO A O 1
ATOM 860 N N . TRP A 1 108 ? 4.217 -14.529 4.776 1.00 88.62 108 TRP A N 1
ATOM 861 C CA . TRP A 1 108 ? 5.011 -14.263 5.971 1.00 88.62 108 TRP A CA 1
ATOM 862 C C . TRP A 1 108 ? 4.251 -13.279 6.850 1.00 88.62 108 TRP A C 1
ATOM 864 O O . TRP A 1 108 ? 3.904 -12.190 6.397 1.00 88.62 108 TRP A O 1
ATOM 874 N N . ILE A 1 109 ? 3.993 -13.677 8.093 1.00 91.06 109 ILE A N 1
ATOM 875 C CA . ILE A 1 109 ? 3.297 -12.851 9.078 1.00 91.06 109 ILE A CA 1
ATOM 876 C C . ILE A 1 109 ? 4.350 -12.269 10.016 1.00 91.06 109 ILE A C 1
ATOM 878 O O . ILE A 1 109 ? 5.095 -13.009 10.658 1.00 91.06 109 ILE A O 1
ATOM 882 N N . VAL A 1 110 ? 4.419 -10.941 10.074 1.00 91.88 110 VAL A N 1
ATOM 883 C CA . VAL A 1 110 ? 5.329 -10.197 10.950 1.00 91.88 110 VAL A CA 1
ATOM 884 C C . VAL A 1 110 ? 4.484 -9.393 11.925 1.00 91.88 110 VAL A C 1
ATOM 886 O O . VAL A 1 110 ? 3.705 -8.544 11.504 1.00 91.88 110 VAL A O 1
ATOM 889 N N . ASN A 1 111 ? 4.645 -9.657 13.221 1.00 90.88 111 ASN A N 1
ATOM 890 C CA . ASN A 1 111 ? 3.964 -8.910 14.274 1.00 90.88 111 ASN A CA 1
ATOM 891 C C . ASN A 1 111 ? 4.904 -7.853 14.871 1.00 90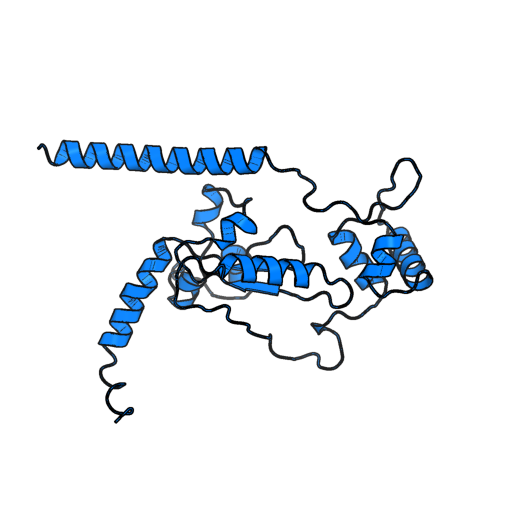.88 111 ASN A C 1
ATOM 893 O O . ASN A 1 111 ? 5.964 -8.190 15.403 1.00 90.88 111 ASN A O 1
ATOM 897 N N . VAL A 1 112 ? 4.511 -6.579 14.800 1.00 87.88 112 VAL A N 1
ATOM 898 C CA . VAL A 1 112 ? 5.244 -5.458 15.403 1.00 87.88 112 VAL A CA 1
ATOM 899 C C . VAL A 1 112 ? 4.609 -5.128 16.752 1.00 87.88 112 VAL A C 1
ATOM 901 O O . VAL A 1 112 ? 3.706 -4.303 16.851 1.00 87.88 112 VAL A O 1
ATOM 904 N N . GLN A 1 113 ? 5.101 -5.775 17.808 1.00 83.56 113 GLN A N 1
ATOM 905 C CA . GLN A 1 113 ? 4.542 -5.669 19.158 1.00 83.56 113 GLN A CA 1
ATOM 906 C C . GLN A 1 113 ? 5.519 -5.048 20.164 1.00 83.56 113 GLN A C 1
ATOM 908 O O . GLN A 1 113 ? 6.720 -5.306 20.141 1.00 83.56 113 GLN A O 1
ATOM 913 N N . ASN A 1 114 ? 4.985 -4.233 21.076 1.00 75.56 114 ASN A N 1
ATOM 914 C CA . ASN A 1 114 ? 5.697 -3.644 22.214 1.00 75.56 114 ASN A CA 1
ATOM 915 C C . ASN A 1 114 ? 4.677 -3.203 23.280 1.00 75.56 114 ASN A C 1
ATOM 917 O O . ASN A 1 114 ? 3.745 -2.456 22.967 1.00 75.56 114 ASN A O 1
ATOM 921 N N . GLN A 1 115 ? 4.882 -3.629 24.529 1.00 72.12 115 GLN A N 1
ATOM 922 C CA . GLN A 1 115 ? 3.978 -3.393 25.665 1.00 72.12 115 GLN A CA 1
ATOM 923 C C . GLN A 1 115 ? 3.965 -1.938 26.162 1.00 72.12 115 GLN A C 1
ATOM 925 O O . GLN A 1 115 ? 3.087 -1.558 26.928 1.00 72.12 115 GLN A O 1
ATOM 930 N N . LYS A 1 116 ? 4.914 -1.099 25.725 1.00 76.00 116 LYS A N 1
ATOM 931 C CA . LYS A 1 116 ? 4.960 0.321 26.093 1.00 76.00 116 LYS A CA 1
ATOM 932 C C . LYS A 1 116 ? 4.368 1.204 24.989 1.00 76.00 116 LYS A C 1
ATOM 934 O O . LYS A 1 116 ? 4.702 1.062 23.805 1.00 76.00 116 LYS A O 1
ATOM 939 N N . GLY A 1 117 ? 3.496 2.134 25.382 1.00 73.00 117 GLY A N 1
ATOM 940 C CA . GLY A 1 117 ? 2.978 3.194 24.511 1.00 73.00 117 GLY A CA 1
ATOM 941 C C . GLY A 1 117 ? 4.091 4.132 24.026 1.00 73.00 117 GLY A C 1
ATOM 942 O O . GLY A 1 117 ? 5.110 4.291 24.696 1.00 73.00 117 GLY A O 1
ATOM 943 N N . GLY A 1 118 ? 3.933 4.720 22.838 1.00 75.69 118 GLY A N 1
ATOM 944 C CA . GLY A 1 118 ? 4.887 5.708 22.306 1.00 75.69 118 GLY A CA 1
ATOM 945 C C . GLY A 1 118 ? 6.253 5.159 21.869 1.00 75.69 118 GLY A C 1
ATOM 946 O O . GLY A 1 118 ? 7.189 5.922 21.673 1.00 75.69 118 GLY A O 1
ATOM 947 N N . THR A 1 119 ? 6.395 3.844 21.694 1.00 81.38 119 THR A N 1
ATOM 948 C CA . THR A 1 119 ? 7.661 3.187 21.301 1.00 81.38 119 THR A CA 1
ATOM 949 C C . THR A 1 119 ? 7.911 3.135 19.792 1.00 81.38 119 THR A C 1
ATOM 951 O O . THR A 1 119 ? 8.858 2.496 19.346 1.00 81.38 119 THR A O 1
ATOM 954 N N . GLY A 1 120 ? 7.063 3.790 18.994 1.00 83.88 120 GLY A N 1
ATOM 955 C CA . GLY A 1 120 ? 7.220 3.865 17.541 1.00 83.88 120 GLY A CA 1
ATOM 956 C C . GLY A 1 120 ? 6.685 2.665 16.753 1.00 83.88 120 GLY A C 1
ATOM 957 O O . GLY A 1 120 ? 6.925 2.620 15.557 1.00 83.88 120 GLY A O 1
ATOM 958 N N . LYS A 1 121 ? 5.930 1.734 17.361 1.00 88.25 121 LYS A N 1
ATOM 959 C CA . LYS A 1 121 ? 5.383 0.525 16.696 1.00 88.25 121 LYS A CA 1
ATOM 960 C C . LYS A 1 121 ? 4.742 0.802 15.333 1.00 88.25 121 LYS A C 1
ATOM 962 O O . LYS A 1 121 ? 5.198 0.273 14.322 1.00 88.25 121 LYS A O 1
ATOM 967 N N . SER A 1 122 ? 3.715 1.651 15.310 1.00 85.94 122 SER A N 1
ATOM 968 C CA . SER A 1 122 ? 2.952 1.959 14.097 1.00 85.94 122 SER A CA 1
ATOM 969 C C . SER A 1 122 ? 3.845 2.634 13.060 1.00 85.94 122 SER A C 1
ATOM 971 O O . SER A 1 122 ? 3.849 2.239 11.901 1.00 85.94 122 SER A O 1
ATOM 973 N N . MET A 1 123 ? 4.703 3.564 13.492 1.00 87.94 123 MET A N 1
ATOM 974 C CA . MET A 1 123 ? 5.685 4.208 12.616 1.00 87.94 123 MET A CA 1
ATOM 975 C C . MET A 1 123 ? 6.659 3.199 12.004 1.00 87.94 123 MET A C 1
ATOM 977 O O . MET A 1 123 ? 6.861 3.214 10.792 1.00 87.94 123 MET A O 1
ATOM 981 N N . THR A 1 124 ? 7.229 2.294 12.800 1.00 90.88 124 THR A N 1
ATOM 982 C CA . THR A 1 124 ? 8.111 1.228 12.316 1.00 90.88 124 THR A CA 1
ATOM 983 C C . THR A 1 124 ? 7.390 0.335 11.314 1.00 90.88 124 THR A C 1
ATOM 985 O O . THR A 1 124 ? 7.953 0.047 10.262 1.00 90.88 124 THR A O 1
ATOM 988 N N . ALA A 1 125 ? 6.150 -0.067 11.598 1.00 92.00 125 ALA A N 1
ATOM 989 C CA . ALA A 1 125 ? 5.368 -0.925 10.717 1.00 92.00 125 ALA A CA 1
ATOM 990 C C . ALA A 1 125 ? 5.058 -0.243 9.372 1.00 92.00 125 ALA A C 1
ATOM 992 O O . ALA A 1 125 ? 5.302 -0.834 8.320 1.00 92.00 125 ALA A O 1
ATOM 993 N N . VAL A 1 126 ? 4.623 1.024 9.396 1.00 90.50 126 VAL A N 1
ATOM 994 C CA . VAL A 1 126 ? 4.382 1.844 8.194 1.00 90.50 126 VAL A CA 1
ATOM 995 C C . VAL A 1 126 ? 5.650 1.977 7.357 1.00 90.50 126 V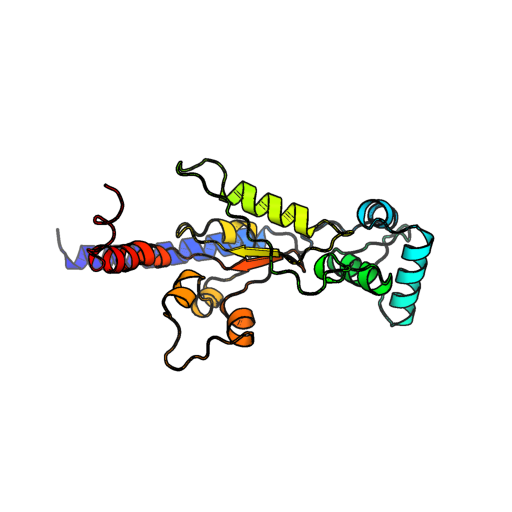AL A C 1
ATOM 997 O O . VAL A 1 126 ? 5.630 1.692 6.162 1.00 90.50 126 VAL A O 1
ATOM 1000 N N . HIS A 1 127 ? 6.764 2.387 7.967 1.00 91.75 127 HIS A N 1
ATOM 1001 C CA . HIS A 1 127 ? 8.003 2.643 7.231 1.00 91.75 127 HIS A CA 1
ATOM 1002 C C . HIS A 1 127 ? 8.621 1.353 6.695 1.00 91.75 127 HIS A C 1
ATOM 1004 O O . HIS A 1 127 ? 9.123 1.337 5.573 1.00 91.75 127 HIS A O 1
ATOM 1010 N N . LEU A 1 128 ? 8.553 0.256 7.453 1.00 94.31 128 LEU A N 1
ATOM 1011 C CA . LEU A 1 128 ? 8.991 -1.051 6.975 1.00 94.31 128 LEU A CA 1
ATOM 1012 C C . LEU A 1 128 ? 8.161 -1.494 5.765 1.00 94.31 128 LEU A C 1
ATOM 1014 O O . LEU A 1 128 ? 8.733 -1.888 4.750 1.00 94.31 128 LEU A O 1
ATOM 1018 N N . ALA A 1 129 ? 6.832 -1.383 5.845 1.00 94.38 129 ALA A N 1
ATOM 1019 C CA . ALA A 1 129 ? 5.935 -1.725 4.747 1.00 94.38 129 ALA A CA 1
ATOM 1020 C C . ALA A 1 129 ? 6.199 -0.860 3.503 1.00 94.38 129 ALA A C 1
ATOM 1022 O O . ALA A 1 129 ? 6.325 -1.397 2.405 1.00 94.38 129 ALA A O 1
ATOM 1023 N N . ALA A 1 130 ? 6.370 0.453 3.670 1.00 92.50 130 ALA A N 1
ATOM 1024 C CA . ALA A 1 130 ? 6.716 1.373 2.588 1.00 92.50 130 ALA A CA 1
ATOM 1025 C C . ALA A 1 130 ? 8.069 1.035 1.935 1.00 92.50 130 ALA A C 1
ATOM 1027 O O . ALA A 1 130 ? 8.169 0.957 0.711 1.00 92.50 130 ALA A O 1
ATOM 1028 N N . CYS A 1 131 ? 9.110 0.775 2.733 1.00 93.69 131 CYS A N 1
ATOM 1029 C CA . CYS A 1 131 ? 10.428 0.382 2.227 1.00 93.69 131 CYS A CA 1
ATOM 1030 C C . CYS A 1 131 ? 10.373 -0.924 1.428 1.00 93.69 131 CYS A C 1
ATOM 1032 O O . CYS A 1 131 ? 10.967 -1.012 0.354 1.00 93.69 131 CYS A O 1
ATOM 1034 N N . LEU A 1 132 ? 9.643 -1.926 1.926 1.00 94.88 132 LEU A N 1
ATOM 1035 C CA . LEU A 1 132 ? 9.443 -3.190 1.218 1.00 94.88 132 LEU A CA 1
ATOM 1036 C C . LEU A 1 132 ? 8.608 -3.001 -0.057 1.00 94.88 132 LEU A C 1
ATOM 1038 O O . LEU A 1 132 ? 8.873 -3.661 -1.060 1.00 94.88 132 LEU A O 1
ATOM 1042 N N . ALA A 1 133 ? 7.625 -2.097 -0.047 1.00 93.69 133 ALA A N 1
ATOM 1043 C CA . ALA A 1 133 ? 6.798 -1.807 -1.215 1.00 93.69 133 ALA A CA 1
ATOM 1044 C C . ALA A 1 133 ? 7.627 -1.209 -2.363 1.00 93.69 133 ALA A C 1
ATOM 1046 O O . ALA A 1 133 ? 7.404 -1.553 -3.522 1.00 93.69 133 ALA A O 1
ATOM 1047 N N . LEU A 1 134 ? 8.625 -0.386 -2.028 1.00 93.06 134 LEU A N 1
ATOM 1048 C CA . LEU A 1 134 ? 9.549 0.251 -2.971 1.00 93.06 134 LEU A CA 1
ATOM 1049 C C . LEU A 1 134 ? 10.676 -0.666 -3.487 1.00 93.06 134 LEU A C 1
ATOM 1051 O O . LEU A 1 134 ? 11.466 -0.244 -4.337 1.00 93.06 134 LEU A O 1
ATOM 1055 N N . ASP A 1 135 ? 10.773 -1.911 -3.015 1.00 93.88 135 ASP A N 1
ATOM 1056 C CA . ASP A 1 135 ? 11.724 -2.888 -3.553 1.00 93.88 135 ASP A CA 1
ATOM 1057 C C . ASP A 1 135 ? 11.233 -3.425 -4.909 1.00 93.88 135 ASP A C 1
ATOM 1059 O O . ASP A 1 135 ? 10.448 -4.375 -4.994 1.00 93.88 135 ASP A O 1
ATOM 1063 N N . LEU A 1 136 ? 11.722 -2.817 -5.993 1.00 93.06 136 LEU A N 1
ATOM 1064 C CA . LEU A 1 136 ? 11.361 -3.195 -7.360 1.00 93.06 136 LEU A CA 1
ATOM 1065 C C . LEU A 1 136 ? 11.939 -4.549 -7.800 1.00 93.06 136 LEU A C 1
ATOM 1067 O O . LEU A 1 136 ? 11.355 -5.172 -8.684 1.00 93.06 136 LEU A O 1
ATOM 1071 N N . ASP A 1 137 ? 13.045 -5.042 -7.223 1.00 91.94 137 ASP A N 1
ATOM 1072 C CA . ASP A 1 137 ? 13.573 -6.380 -7.551 1.00 91.94 137 ASP A CA 1
ATOM 1073 C C . ASP A 1 137 ? 12.615 -7.467 -7.067 1.00 91.94 137 ASP A C 1
ATOM 1075 O O . ASP A 1 137 ? 12.324 -8.438 -7.780 1.00 91.94 137 ASP A O 1
ATOM 1079 N N . LYS A 1 138 ? 12.149 -7.314 -5.827 1.00 91.38 138 LYS A N 1
ATOM 1080 C CA . LYS A 1 138 ? 11.323 -8.306 -5.146 1.00 91.38 138 LYS A CA 1
ATOM 1081 C C . LYS A 1 138 ? 9.846 -8.115 -5.433 1.00 91.38 138 LYS A C 1
ATOM 1083 O O . LYS A 1 138 ? 9.145 -9.118 -5.537 1.00 91.38 138 LYS A O 1
ATOM 1088 N N . ARG A 1 139 ? 9.366 -6.880 -5.592 1.00 93.25 139 ARG A N 1
ATOM 1089 C CA . ARG A 1 139 ? 7.943 -6.550 -5.795 1.00 93.25 139 ARG A CA 1
ATOM 1090 C C . ARG A 1 139 ? 7.058 -7.284 -4.786 1.00 93.25 139 ARG A C 1
ATOM 1092 O O . ARG A 1 139 ? 6.180 -8.066 -5.161 1.00 93.25 139 ARG A O 1
ATOM 1099 N N . TYR A 1 140 ? 7.353 -7.101 -3.498 1.00 92.88 140 TYR A N 1
ATOM 1100 C CA . TYR A 1 140 ? 6.573 -7.721 -2.429 1.00 92.88 140 TYR A CA 1
ATOM 1101 C C . TYR A 1 140 ? 5.108 -7.283 -2.518 1.00 92.88 140 TYR A C 1
ATOM 1103 O O . TYR A 1 140 ? 4.821 -6.138 -2.857 1.00 92.88 140 TYR A O 1
ATOM 1111 N N . ARG A 1 141 ? 4.186 -8.199 -2.210 1.00 92.81 141 ARG A N 1
ATOM 1112 C CA . ARG A 1 141 ? 2.781 -7.867 -1.953 1.00 92.81 141 ARG A CA 1
ATOM 1113 C C . ARG A 1 141 ? 2.624 -7.779 -0.449 1.00 92.81 141 ARG A C 1
ATOM 1115 O O . ARG A 1 141 ? 2.933 -8.755 0.234 1.00 92.81 141 ARG A O 1
ATOM 1122 N N . ILE A 1 142 ? 2.209 -6.625 0.047 1.00 94.94 142 ILE A N 1
ATOM 1123 C CA . ILE A 1 142 ? 2.221 -6.331 1.476 1.00 94.94 142 ILE A CA 1
ATOM 1124 C C . ILE A 1 142 ? 0.809 -5.935 1.887 1.00 94.94 142 ILE A C 1
ATOM 1126 O O . ILE A 1 142 ? 0.156 -5.146 1.205 1.00 94.94 142 ILE A O 1
ATOM 1130 N N . CYS A 1 143 ? 0.351 -6.492 3.001 1.00 93.69 143 CYS A N 1
ATOM 1131 C CA . CYS A 1 143 ? -0.863 -6.071 3.677 1.00 93.69 143 CYS A CA 1
ATOM 1132 C C . CYS A 1 143 ? -0.476 -5.695 5.102 1.00 93.69 143 CYS A C 1
ATOM 1134 O O . CYS A 1 143 ? 0.119 -6.512 5.806 1.00 93.69 143 CYS A O 1
ATOM 1136 N N . LEU A 1 144 ? -0.774 -4.465 5.504 1.00 92.75 144 LEU A N 1
ATOM 1137 C CA . LEU A 1 144 ? -0.544 -3.990 6.857 1.00 92.75 144 LEU A CA 1
ATOM 1138 C C . LEU A 1 144 ? -1.880 -3.944 7.602 1.00 92.75 144 LEU A C 1
ATOM 1140 O O . LEU A 1 144 ? -2.792 -3.242 7.183 1.00 92.75 144 LEU A O 1
ATOM 1144 N N . ILE A 1 145 ? -1.996 -4.718 8.675 1.00 90.75 145 ILE A N 1
ATOM 1145 C CA . ILE A 1 145 ? -3.229 -4.840 9.458 1.00 90.75 145 ILE A CA 1
ATOM 1146 C C . ILE A 1 145 ? -3.042 -4.049 10.750 1.00 90.75 145 ILE A C 1
ATOM 1148 O O . ILE A 1 145 ? -2.123 -4.344 11.516 1.00 90.75 145 ILE A O 1
ATOM 1152 N N . ASP A 1 146 ? -3.883 -3.041 10.963 1.00 87.94 146 ASP A N 1
ATOM 1153 C CA . ASP A 1 146 ? -3.983 -2.322 12.228 1.00 87.94 146 ASP A CA 1
ATOM 1154 C C . ASP A 1 146 ? -4.956 -3.057 13.149 1.00 87.94 146 ASP A C 1
ATOM 1156 O O . ASP A 1 146 ? -6.056 -3.415 12.734 1.00 87.94 146 ASP A O 1
ATOM 1160 N N . LEU A 1 147 ? -4.531 -3.286 14.386 1.00 85.62 147 LEU A N 1
ATOM 1161 C CA . LEU A 1 147 ? -5.351 -3.860 15.457 1.00 85.62 147 LEU A CA 1
ATOM 1162 C C . LEU A 1 147 ? -5.335 -2.960 16.700 1.00 85.62 147 LEU A C 1
ATOM 1164 O O . LEU A 1 147 ? -5.790 -3.368 17.764 1.00 85.62 147 LEU A O 1
ATOM 1168 N N . ASP A 1 148 ? -4.755 -1.761 16.597 1.00 83.62 148 ASP A N 1
ATOM 1169 C CA . ASP A 1 148 ? -4.776 -0.769 17.664 1.00 83.62 148 ASP A CA 1
ATOM 1170 C C . ASP A 1 148 ? -5.981 0.158 17.436 1.00 83.62 148 ASP A C 1
ATOM 1172 O O . ASP A 1 148 ? -5.976 0.894 16.446 1.00 83.62 148 ASP A O 1
ATOM 1176 N N . PRO A 1 149 ? -6.992 0.186 18.329 1.00 78.81 149 PRO A N 1
ATOM 1177 C CA . PRO A 1 149 ? -8.175 1.039 18.176 1.00 78.81 149 PRO A CA 1
ATOM 1178 C C . PRO A 1 149 ? -7.866 2.536 18.018 1.00 78.81 149 PRO A C 1
ATOM 1180 O O . PRO A 1 149 ? -8.717 3.309 17.591 1.00 78.81 149 PRO A O 1
ATOM 1183 N N . GLN A 1 150 ? -6.641 2.982 18.327 1.00 77.06 150 GLN A N 1
ATOM 1184 C CA . GLN A 1 150 ? -6.193 4.341 18.004 1.00 77.06 150 GLN A CA 1
ATOM 1185 C C . GLN A 1 150 ? -6.109 4.618 16.488 1.00 77.06 150 GLN A C 1
ATOM 1187 O O . GLN A 1 150 ? -5.969 5.777 16.098 1.00 77.06 150 GLN A O 1
ATOM 1192 N N . GLY A 1 151 ? -6.142 3.590 15.630 1.00 74.00 151 GLY A N 1
ATOM 1193 C CA . GLY A 1 151 ? -6.269 3.712 14.172 1.00 74.00 151 GLY A CA 1
ATOM 1194 C C . GLY A 1 151 ? -5.128 4.476 13.497 1.00 74.00 151 GLY A C 1
ATOM 1195 O O . GLY A 1 151 ? -5.311 5.105 12.450 1.00 74.00 151 GLY A O 1
ATOM 1196 N N . SER A 1 152 ? -3.938 4.470 14.107 1.00 74.81 152 SER A N 1
ATOM 1197 C CA . SER A 1 152 ? -2.824 5.340 13.711 1.00 74.81 152 SER A CA 1
ATOM 1198 C C . SER A 1 152 ? -2.354 5.104 12.273 1.00 74.81 152 SER A C 1
ATOM 1200 O O . SER A 1 152 ? -1.813 6.024 11.663 1.00 74.81 152 SER A O 1
ATOM 1202 N N . LEU A 1 153 ? -2.545 3.906 11.706 1.00 76.62 153 LEU A N 1
ATOM 1203 C CA . LEU A 1 153 ? -2.073 3.584 10.354 1.00 76.62 153 LEU A CA 1
ATOM 1204 C C . LEU A 1 153 ? -2.809 4.359 9.252 1.00 76.62 153 LEU A C 1
ATOM 1206 O O . LEU A 1 153 ? -2.180 4.726 8.253 1.00 76.62 153 LEU A O 1
ATOM 1210 N N . ARG A 1 154 ? -4.101 4.670 9.441 1.00 73.94 154 ARG A N 1
ATOM 1211 C CA . ARG A 1 154 ? -4.920 5.386 8.441 1.00 73.94 154 ARG A CA 1
ATOM 1212 C C . ARG A 1 154 ? -4.337 6.748 8.098 1.00 73.94 154 ARG A C 1
ATOM 1214 O O . ARG A 1 154 ? -4.250 7.102 6.927 1.00 73.94 154 ARG A O 1
ATOM 1221 N N . LEU A 1 155 ? -3.861 7.465 9.117 1.00 70.50 155 LEU A N 1
ATOM 1222 C CA . LEU A 1 155 ? -3.279 8.801 8.974 1.00 70.50 155 LEU A CA 1
ATOM 1223 C C . LEU A 1 155 ? -2.059 8.813 8.040 1.00 70.50 155 LEU A C 1
ATOM 1225 O O . LEU A 1 155 ? -1.812 9.806 7.354 1.00 70.50 155 LEU A O 1
ATOM 1229 N N . PHE A 1 156 ? -1.301 7.714 7.991 1.00 73.81 156 PHE A N 1
ATOM 1230 C CA . PHE A 1 156 ? -0.082 7.623 7.187 1.00 73.81 156 PHE A CA 1
ATOM 1231 C C . PHE A 1 156 ? -0.304 7.031 5.790 1.00 73.81 156 PHE A C 1
ATOM 1233 O O . PHE A 1 156 ? 0.398 7.424 4.856 1.00 73.81 156 PHE A O 1
ATOM 1240 N N . LEU A 1 157 ? -1.234 6.079 5.643 1.00 75.12 157 LEU A N 1
ATOM 1241 C CA . LEU A 1 157 ? -1.348 5.241 4.439 1.00 75.12 157 LEU A CA 1
ATOM 1242 C C . LEU A 1 157 ? -2.695 5.325 3.708 1.00 75.12 157 LEU A C 1
ATOM 1244 O O . LEU A 1 157 ? -2.750 4.978 2.527 1.00 75.12 157 LEU A O 1
ATOM 1248 N N . ASN A 1 158 ? -3.766 5.780 4.366 1.00 72.31 158 ASN A N 1
ATOM 1249 C CA . ASN A 1 158 ? -5.099 5.920 3.761 1.00 72.31 158 ASN A CA 1
ATOM 1250 C C . ASN A 1 158 ? -5.767 7.278 4.047 1.00 72.31 158 ASN A C 1
ATOM 1252 O O . ASN A 1 158 ? -6.928 7.323 4.448 1.00 72.31 158 ASN A O 1
ATOM 1256 N N . PRO A 1 159 ? -5.060 8.396 3.851 1.00 57.94 159 PRO A N 1
ATOM 1257 C CA . PRO A 1 159 ? -5.590 9.727 4.129 1.00 57.94 159 PRO A CA 1
ATOM 1258 C C . PRO A 1 159 ? -6.778 10.090 3.229 1.00 57.94 159 PRO A C 1
ATOM 1260 O O . PRO A 1 159 ? -7.633 10.840 3.670 1.00 57.94 159 PRO A O 1
ATOM 1263 N N . GLN A 1 160 ? -6.851 9.531 2.013 1.00 55.88 160 GLN A N 1
ATOM 1264 C CA . GLN A 1 160 ? -7.910 9.757 1.017 1.00 55.88 160 GLN A CA 1
ATOM 1265 C C . GLN A 1 160 ? -9.293 9.187 1.365 1.00 55.88 160 GLN A C 1
ATOM 1267 O O . GLN A 1 160 ? -10.219 9.355 0.581 1.00 55.88 160 GLN A O 1
ATOM 1272 N N . ILE A 1 161 ? -9.440 8.488 2.491 1.00 59.16 161 ILE A N 1
ATOM 1273 C CA . ILE A 1 161 ? -10.738 7.950 2.902 1.00 59.16 161 ILE A CA 1
ATOM 1274 C C . ILE A 1 161 ? -11.523 9.087 3.541 1.00 59.16 161 ILE A C 1
ATOM 1276 O O . ILE A 1 161 ? -11.219 9.509 4.661 1.00 59.16 161 ILE A O 1
ATOM 1280 N N . SER A 1 162 ? -12.506 9.593 2.800 1.00 54.19 162 SER A N 1
ATOM 1281 C CA . SER A 1 162 ? -13.430 10.604 3.298 1.00 54.19 162 SER A CA 1
ATOM 1282 C C . SER A 1 162 ? -14.246 10.041 4.464 1.00 54.19 162 SER A C 1
ATOM 1284 O O . SER A 1 162 ? -14.408 8.828 4.596 1.00 54.19 162 SER A O 1
ATOM 1286 N N . VAL A 1 163 ? -14.789 10.913 5.317 1.00 51.28 163 VAL A N 1
ATOM 1287 C CA . VAL A 1 163 ? -15.660 10.491 6.429 1.00 51.28 163 VAL A CA 1
ATOM 1288 C C . VAL A 1 163 ? -16.876 9.697 5.917 1.00 51.28 163 VAL A C 1
ATOM 1290 O O . VAL A 1 163 ? -17.318 8.778 6.594 1.00 51.28 163 VAL A O 1
ATOM 1293 N N . GLY A 1 164 ? -17.364 9.979 4.700 1.00 50.47 164 GLY A N 1
ATOM 1294 C CA . GLY A 1 164 ? -18.490 9.263 4.086 1.00 50.47 164 GLY A CA 1
ATOM 1295 C C . GLY A 1 164 ? -18.162 7.842 3.613 1.00 50.47 164 GLY A C 1
ATOM 1296 O O . GLY A 1 164 ? -19.023 6.970 3.664 1.00 50.47 164 GLY A O 1
ATOM 129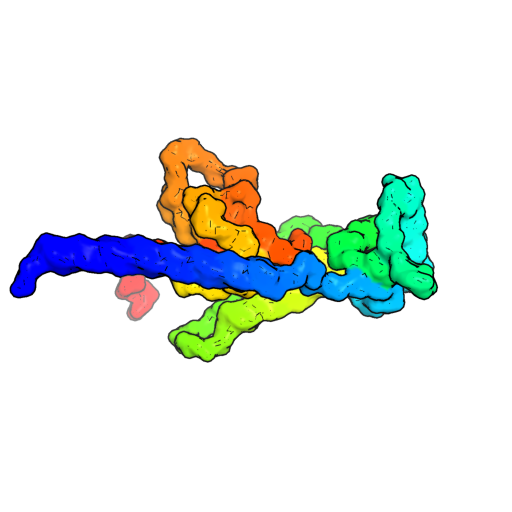7 N N . ASP A 1 165 ? -16.915 7.570 3.221 1.00 55.88 165 ASP A N 1
ATOM 1298 C CA . ASP A 1 165 ? -16.494 6.218 2.820 1.00 55.88 165 ASP A CA 1
ATOM 1299 C C . ASP A 1 165 ? -16.361 5.272 4.028 1.00 55.88 165 ASP A C 1
ATOM 1301 O O . ASP A 1 165 ? -16.412 4.050 3.873 1.00 55.88 165 ASP A O 1
ATOM 1305 N N . GLN A 1 166 ? -16.218 5.821 5.243 1.00 56.84 166 GLN A N 1
ATOM 1306 C CA . GLN A 1 166 ? -16.011 5.045 6.472 1.00 56.84 166 GLN A CA 1
ATOM 1307 C C . GLN A 1 166 ? -17.204 4.157 6.832 1.00 56.84 166 GLN A C 1
ATOM 1309 O O . GLN A 1 166 ? -16.992 3.101 7.417 1.00 56.84 166 GLN A O 1
ATOM 1314 N N . GLU A 1 167 ? -18.429 4.522 6.440 1.00 59.84 167 GLU A N 1
ATOM 1315 C CA . GLU A 1 167 ? -19.636 3.741 6.756 1.00 59.84 167 GLU A CA 1
ATOM 1316 C C . GLU A 1 167 ? -19.687 2.379 6.043 1.00 59.84 167 GLU A C 1
ATOM 1318 O O . GLU A 1 167 ? -20.468 1.508 6.420 1.00 59.84 167 GLU A O 1
ATOM 1323 N N . THR A 1 168 ? -18.849 2.171 5.023 1.00 71.56 168 THR A N 1
ATOM 1324 C CA . THR A 1 168 ? -18.821 0.930 4.226 1.00 71.56 168 THR A CA 1
ATOM 1325 C C . THR A 1 168 ? -17.553 0.099 4.416 1.00 71.56 168 THR A C 1
ATOM 1327 O O . THR A 1 168 ? -17.411 -0.958 3.786 1.00 71.56 168 THR A O 1
ATOM 1330 N N . ILE A 1 169 ? -16.638 0.569 5.271 1.00 83.44 169 ILE A N 1
ATOM 1331 C CA . ILE A 1 169 ? -15.342 -0.056 5.529 1.00 83.44 169 ILE A CA 1
ATOM 1332 C C . ILE A 1 169 ? -15.381 -0.760 6.884 1.00 83.44 169 ILE A C 1
ATOM 1334 O O . ILE A 1 169 ? -15.558 -0.113 7.910 1.00 83.44 169 ILE A O 1
ATOM 1338 N N . TYR A 1 170 ? -15.121 -2.063 6.891 1.00 85.75 170 TYR A N 1
ATOM 1339 C CA . TYR A 1 170 ? -15.055 -2.885 8.101 1.00 85.75 170 TYR A CA 1
ATOM 1340 C C . TYR A 1 170 ? -13.606 -3.073 8.558 1.00 85.75 170 TYR A C 1
ATOM 1342 O O . TYR A 1 170 ? -12.689 -3.198 7.734 1.00 85.75 170 TYR A O 1
ATOM 1350 N N . SER A 1 171 ? -13.382 -3.105 9.872 1.00 87.81 171 SER A N 1
ATOM 1351 C CA . SER A 1 171 ? -12.067 -3.392 10.443 1.00 87.81 171 SER A CA 1
ATOM 1352 C C . SER A 1 171 ? -11.729 -4.882 10.396 1.00 87.81 171 SER A C 1
ATOM 1354 O O . SER A 1 171 ? -12.554 -5.750 10.103 1.00 87.81 171 SER A O 1
ATOM 1356 N N . ALA A 1 172 ? -10.478 -5.205 10.734 1.00 86.44 172 ALA A N 1
ATOM 1357 C CA . ALA A 1 172 ? -10.100 -6.592 10.984 1.00 86.44 172 ALA A CA 1
ATOM 1358 C C . ALA A 1 172 ? -10.893 -7.196 12.156 1.00 86.44 172 ALA A C 1
ATOM 1360 O O . ALA A 1 172 ? -11.213 -8.382 12.117 1.00 86.44 172 ALA A O 1
ATOM 1361 N N . VAL A 1 173 ? -11.209 -6.389 13.172 1.00 85.06 173 VAL A N 1
ATOM 1362 C CA . VAL A 1 173 ? -11.987 -6.804 14.343 1.00 85.06 173 VAL A CA 1
ATOM 1363 C C . VAL A 1 173 ? -13.426 -7.119 13.945 1.00 85.06 173 VAL A C 1
ATOM 1365 O O . VAL A 1 173 ? -13.914 -8.187 14.307 1.00 85.06 173 VAL A O 1
ATOM 1368 N N . ASP A 1 174 ? -14.067 -6.269 13.140 1.00 85.88 174 ASP A N 1
ATOM 1369 C CA . ASP A 1 174 ? -15.436 -6.498 12.667 1.00 85.88 174 ASP A CA 1
ATOM 1370 C C . ASP A 1 174 ? -15.555 -7.835 11.934 1.00 85.88 174 ASP A C 1
ATOM 1372 O O . ASP A 1 174 ? -16.436 -8.644 12.221 1.00 85.88 174 ASP A O 1
ATOM 1376 N N . VAL A 1 175 ? -14.613 -8.113 11.030 1.00 85.38 175 VAL A N 1
ATOM 1377 C CA . VAL A 1 175 ? -14.568 -9.375 10.279 1.00 85.38 175 VAL A CA 1
ATOM 1378 C C . VAL A 1 175 ? -14.315 -10.572 11.199 1.00 85.38 175 VAL A C 1
ATOM 1380 O O . VAL A 1 175 ? -14.907 -11.630 10.996 1.00 85.38 175 VAL A O 1
ATOM 1383 N N . MET A 1 176 ? -13.444 -10.432 12.204 1.00 83.75 176 MET A N 1
ATOM 1384 C CA . MET A 1 176 ? -13.143 -11.508 13.159 1.00 83.75 176 MET A CA 1
ATOM 1385 C C . MET A 1 176 ? -14.331 -11.840 14.067 1.00 83.75 176 MET A C 1
ATOM 1387 O O . MET A 1 176 ? -14.518 -13.010 14.394 1.00 83.75 176 MET A O 1
ATOM 1391 N N . LEU A 1 177 ? -15.121 -10.835 14.454 1.00 82.38 177 LEU A N 1
ATOM 1392 C CA . LEU A 1 177 ? -16.315 -10.995 15.289 1.00 82.38 177 LEU A CA 1
ATOM 1393 C C . LEU A 1 177 ? -17.582 -11.316 14.482 1.00 82.38 177 LEU A C 1
ATOM 1395 O O . LEU A 1 177 ? -18.596 -11.696 15.057 1.00 82.38 177 LEU A O 1
ATOM 1399 N N . GLY A 1 178 ? -17.537 -11.182 13.155 1.00 81.25 178 GLY A N 1
ATOM 1400 C CA . GLY A 1 178 ? -18.722 -11.316 12.310 1.00 81.25 178 GLY A CA 1
ATOM 1401 C C . GLY A 1 178 ? -19.679 -10.123 12.414 1.00 81.25 178 GLY A C 1
ATOM 1402 O O . GLY A 1 178 ? -20.855 -10.270 12.090 1.00 81.25 178 GLY A O 1
ATOM 1403 N N . ASN A 1 179 ? -19.185 -8.946 12.816 1.00 83.62 179 ASN A N 1
ATOM 1404 C CA . ASN A 1 179 ? -19.929 -7.681 12.877 1.00 83.62 179 ASN A CA 1
ATOM 1405 C C . ASN A 1 179 ? -20.075 -7.058 11.480 1.00 83.62 179 ASN A C 1
ATOM 1407 O O . ASN A 1 179 ? -19.663 -5.935 11.201 1.00 83.62 179 ASN A O 1
ATOM 1411 N N . VAL A 1 180 ? -20.651 -7.834 10.575 1.00 83.75 180 VAL A N 1
ATOM 1412 C CA . VAL A 1 180 ? -20.928 -7.488 9.182 1.00 83.75 180 VAL A CA 1
ATOM 1413 C C . VAL A 1 180 ? -22.430 -7.657 8.935 1.00 83.75 180 VAL A C 1
ATOM 1415 O O . VAL A 1 180 ? -23.102 -8.315 9.734 1.00 83.75 180 VAL A O 1
ATOM 1418 N N . PRO A 1 181 ? -23.003 -7.068 7.869 1.00 85.69 181 PRO A N 1
ATOM 1419 C CA . PRO A 1 181 ? -24.436 -7.152 7.616 1.00 85.69 181 PRO A CA 1
ATOM 1420 C C . PRO A 1 181 ? -24.931 -8.603 7.600 1.00 85.69 181 PRO A C 1
ATOM 1422 O O . PRO A 1 181 ? -24.267 -9.495 7.069 1.00 85.69 181 PRO A O 1
ATOM 1425 N N . GLU A 1 182 ? -26.103 -8.852 8.184 1.00 84.06 182 GLU A N 1
ATOM 1426 C CA . GLU A 1 182 ? -26.652 -10.204 8.289 1.00 84.06 182 GLU A CA 1
ATOM 1427 C C . GLU A 1 182 ? -26.830 -10.840 6.899 1.00 84.06 182 GLU A C 1
ATOM 1429 O O . GLU A 1 182 ? -27.319 -10.211 5.960 1.00 84.06 182 GLU A O 1
ATOM 1434 N N . GLY A 1 183 ? -26.402 -12.096 6.751 1.00 81.88 183 GLY A N 1
ATOM 1435 C CA . GLY A 1 183 ? -26.420 -12.802 5.467 1.00 81.88 183 GLY A CA 1
ATOM 1436 C C . GLY A 1 183 ? -25.279 -12.432 4.511 1.00 81.88 183 GLY A C 1
ATOM 1437 O O . GLY A 1 183 ? -25.204 -13.004 3.421 1.00 81.88 183 GLY A O 1
ATOM 1438 N N . GLN A 1 184 ? -24.367 -11.535 4.900 1.00 83.19 184 GLN A N 1
ATOM 1439 C CA . GLN A 1 184 ? -23.193 -11.206 4.099 1.00 83.19 184 GLN A CA 1
ATOM 1440 C C . GLN A 1 184 ? -22.211 -12.385 4.049 1.00 83.19 184 GLN A C 1
ATOM 1442 O O . GLN A 1 184 ? -21.746 -12.896 5.069 1.00 83.19 184 GLN A O 1
ATOM 1447 N N . VAL A 1 185 ? -21.837 -12.788 2.835 1.00 84.19 185 VAL A N 1
ATOM 1448 C CA . VAL A 1 185 ? -20.788 -13.789 2.625 1.00 84.19 185 VAL A CA 1
ATOM 1449 C C . VAL A 1 185 ? -19.424 -13.102 2.723 1.00 84.19 185 VAL A C 1
ATOM 1451 O O . VAL A 1 185 ? -19.136 -12.170 1.972 1.00 84.19 185 VAL A O 1
ATOM 1454 N N . MET A 1 186 ? -18.580 -13.573 3.645 1.00 82.56 186 MET A N 1
ATOM 1455 C CA . MET A 1 186 ? -17.187 -13.130 3.813 1.00 82.56 186 MET A CA 1
ATOM 1456 C C . MET A 1 186 ? -16.274 -13.768 2.760 1.00 82.56 186 MET A C 1
ATOM 1458 O O . MET A 1 186 ? -15.382 -14.560 3.075 1.00 82.56 186 MET A O 1
ATOM 1462 N N . ASP A 1 187 ? -16.531 -13.481 1.489 1.00 84.19 187 ASP A N 1
ATOM 1463 C CA . ASP A 1 187 ? -15.687 -13.940 0.393 1.00 84.19 187 ASP A CA 1
ATOM 1464 C C . ASP A 1 187 ? -14.575 -12.936 0.057 1.00 84.19 187 ASP A C 1
ATOM 1466 O O . ASP A 1 187 ? -14.411 -11.875 0.663 1.00 84.19 187 ASP A O 1
ATOM 1470 N N . LYS A 1 188 ? -13.751 -13.308 -0.922 1.00 82.75 188 LYS A N 1
ATOM 1471 C CA . LYS A 1 188 ? -12.632 -12.482 -1.366 1.00 82.75 188 LYS A CA 1
ATOM 1472 C C . LYS A 1 188 ? -13.092 -11.123 -1.899 1.00 82.75 188 LYS A C 1
ATOM 1474 O O . LYS A 1 188 ? -12.359 -10.152 -1.726 1.00 82.75 188 LYS A O 1
ATOM 1479 N N . ASP A 1 189 ? -14.241 -11.061 -2.559 1.00 85.31 189 ASP A N 1
ATOM 1480 C CA . ASP A 1 189 ? -14.708 -9.839 -3.204 1.00 85.31 189 ASP A CA 1
ATOM 1481 C C . ASP A 1 189 ? -15.204 -8.851 -2.148 1.00 85.31 189 ASP A C 1
ATOM 1483 O O . ASP A 1 189 ? -14.810 -7.686 -2.188 1.00 85.31 189 ASP A O 1
ATOM 1487 N N . PHE A 1 190 ? -15.916 -9.335 -1.125 1.00 86.12 190 PHE A N 1
ATOM 1488 C CA . PHE A 1 190 ? -16.250 -8.541 0.056 1.00 86.12 190 PHE A CA 1
ATOM 1489 C C . PHE A 1 190 ? -14.995 -8.022 0.765 1.00 86.12 190 PHE A C 1
ATOM 1491 O O . PHE A 1 190 ? -14.864 -6.823 1.000 1.00 86.12 190 PHE A O 1
ATOM 1498 N N . LEU A 1 191 ? -14.018 -8.891 1.055 1.00 86.56 191 LEU A N 1
ATOM 1499 C CA . LEU A 1 191 ? -12.783 -8.459 1.722 1.00 86.56 191 LEU A CA 1
ATOM 1500 C C . LEU A 1 191 ? -12.042 -7.388 0.910 1.00 86.56 191 LEU A C 1
ATOM 1502 O O . LEU A 1 191 ? -11.540 -6.417 1.470 1.00 86.56 191 LEU A O 1
ATOM 1506 N N . MET A 1 192 ? -11.968 -7.540 -0.411 1.00 85.94 192 MET A N 1
ATOM 1507 C CA . MET A 1 192 ? -11.271 -6.586 -1.276 1.00 85.94 192 MET A CA 1
ATOM 1508 C C . MET A 1 192 ? -12.045 -5.282 -1.503 1.00 85.94 192 MET A C 1
ATOM 1510 O O . MET A 1 192 ? -11.407 -4.268 -1.779 1.00 85.94 192 MET A O 1
ATOM 1514 N N . GLY A 1 193 ? -13.377 -5.305 -1.424 1.00 85.69 193 GLY A N 1
ATOM 1515 C CA . GLY A 1 193 ? -14.234 -4.134 -1.615 1.00 85.69 193 GLY A CA 1
ATOM 1516 C C . GLY A 1 193 ? -14.488 -3.334 -0.340 1.00 85.69 193 GLY A C 1
ATOM 1517 O O . GLY A 1 193 ? -14.600 -2.115 -0.408 1.00 85.69 193 GLY A O 1
ATOM 1518 N N . ASN A 1 194 ? -14.546 -4.009 0.811 1.00 86.56 194 ASN A N 1
ATOM 1519 C CA . ASN A 1 194 ? -15.073 -3.440 2.052 1.00 86.56 194 ASN A CA 1
ATOM 1520 C C . ASN A 1 194 ? -14.109 -3.510 3.244 1.00 86.56 194 ASN A C 1
ATOM 1522 O O . ASN A 1 194 ? -14.417 -2.959 4.291 1.00 86.56 194 ASN A O 1
ATOM 1526 N N . VAL A 1 195 ? -12.958 -4.181 3.133 1.00 87.38 195 VAL A N 1
ATOM 1527 C CA . VAL A 1 195 ? -12.021 -4.352 4.269 1.00 87.38 195 VAL A CA 1
ATOM 1528 C C . VAL A 1 195 ? -10.614 -3.889 3.904 1.00 87.38 195 VAL A C 1
ATOM 1530 O O . VAL A 1 195 ? -9.953 -3.163 4.646 1.00 87.38 195 VAL A O 1
ATOM 1533 N N . VAL A 1 196 ? -10.129 -4.320 2.741 1.00 89.31 196 VAL A N 1
ATOM 1534 C CA . VAL A 1 196 ? -8.772 -4.051 2.270 1.00 89.31 196 VAL A CA 1
ATOM 1535 C C . VAL A 1 196 ? -8.735 -2.730 1.517 1.00 89.31 196 VAL A C 1
ATOM 1537 O O . VAL A 1 196 ? -9.307 -2.581 0.442 1.00 89.31 196 VAL A O 1
ATOM 1540 N N . MET A 1 197 ? -7.959 -1.788 2.032 1.00 86.81 197 MET A N 1
ATOM 1541 C CA . MET A 1 197 ? -7.892 -0.432 1.511 1.00 86.81 197 MET A CA 1
ATOM 1542 C C . MET A 1 197 ? -6.635 -0.217 0.653 1.00 86.81 197 MET A C 1
ATOM 1544 O O . MET A 1 197 ? -5.544 -0.715 0.975 1.00 86.81 197 MET A O 1
ATOM 1548 N N . PRO A 1 198 ? -6.742 0.534 -0.459 1.00 87.06 198 PRO A N 1
ATOM 1549 C CA . PRO A 1 198 ? -5.590 0.920 -1.261 1.00 87.06 198 PRO A CA 1
ATOM 1550 C C . PRO A 1 198 ? -4.764 2.006 -0.562 1.00 87.06 198 PRO A C 1
ATOM 1552 O O . PRO A 1 198 ? -5.303 2.873 0.121 1.00 87.06 198 PRO A O 1
ATOM 1555 N N . THR A 1 199 ? -3.453 1.990 -0.795 1.00 85.81 199 THR A N 1
ATOM 1556 C CA . THR A 1 199 ? -2.527 3.048 -0.358 1.00 85.81 199 THR A CA 1
ATOM 1557 C C . THR A 1 199 ? -1.915 3.746 -1.571 1.00 85.81 199 THR A C 1
ATOM 1559 O O . THR A 1 199 ? -2.143 3.327 -2.709 1.00 85.81 199 THR A O 1
ATOM 1562 N N . GLN A 1 200 ? -1.075 4.760 -1.341 1.00 83.44 200 GLN A N 1
ATOM 1563 C CA . GLN A 1 200 ? -0.295 5.379 -2.414 1.00 83.44 200 GLN A CA 1
ATOM 1564 C C . GLN A 1 200 ? 0.656 4.402 -3.133 1.00 83.44 200 GLN A C 1
ATOM 1566 O O . GLN A 1 200 ? 1.068 4.667 -4.260 1.00 83.44 200 GLN A O 1
ATOM 1571 N N . TYR A 1 201 ? 1.012 3.266 -2.520 1.00 89.69 201 TYR A N 1
ATOM 1572 C CA . TYR A 1 201 ? 1.842 2.253 -3.169 1.00 89.69 201 TYR A CA 1
ATOM 1573 C C . TYR A 1 201 ? 0.949 1.180 -3.823 1.00 89.69 201 TYR A C 1
ATOM 1575 O O . TYR A 1 201 ? 0.130 0.564 -3.134 1.00 89.69 201 TYR A O 1
ATOM 1583 N N . PRO A 1 202 ? 1.138 0.852 -5.115 1.00 89.56 202 PRO A N 1
ATOM 1584 C CA . PRO A 1 202 ? 0.292 -0.117 -5.824 1.00 89.56 202 PRO A CA 1
ATOM 1585 C C . PRO A 1 202 ? 0.238 -1.512 -5.174 1.00 89.56 202 PRO A C 1
ATOM 1587 O O . PRO A 1 202 ? -0.774 -2.212 -5.249 1.00 89.56 202 PRO A O 1
ATOM 1590 N N . ASN A 1 203 ? 1.334 -1.918 -4.529 1.00 92.88 203 ASN A N 1
ATOM 1591 C CA . ASN A 1 203 ? 1.561 -3.233 -3.930 1.00 92.88 203 ASN A CA 1
ATOM 1592 C C . ASN A 1 203 ? 1.489 -3.262 -2.389 1.00 92.88 203 ASN A C 1
ATOM 1594 O O . ASN A 1 203 ? 1.766 -4.315 -1.804 1.00 92.88 203 ASN A O 1
ATOM 1598 N N . LEU A 1 204 ? 1.110 -2.152 -1.745 1.00 92.94 204 LEU A N 1
ATOM 1599 C CA . LEU A 1 204 ? 0.827 -2.085 -0.309 1.00 92.94 204 LEU A CA 1
ATOM 1600 C C . LEU A 1 204 ? -0.660 -1.818 -0.097 1.00 92.94 204 LEU A C 1
ATOM 1602 O O . LEU A 1 204 ? -1.212 -0.840 -0.607 1.00 92.94 204 LEU A O 1
ATOM 1606 N N . LYS A 1 205 ? -1.294 -2.690 0.676 1.00 91.75 205 LYS A N 1
ATOM 1607 C CA . LYS A 1 205 ? -2.673 -2.544 1.134 1.00 91.75 205 LYS A CA 1
ATOM 1608 C C . LYS A 1 205 ? -2.714 -2.468 2.648 1.00 91.75 205 LYS A C 1
ATOM 1610 O O . LYS A 1 205 ? -1.773 -2.901 3.319 1.00 91.75 205 LYS A O 1
ATOM 1615 N N . THR A 1 206 ? -3.799 -1.938 3.175 1.00 91.31 206 THR A N 1
ATOM 1616 C CA . THR A 1 206 ? -4.016 -1.832 4.615 1.00 91.31 206 THR A CA 1
ATOM 1617 C C . THR A 1 206 ? -5.379 -2.382 4.994 1.00 91.31 206 THR A C 1
ATOM 1619 O O . THR A 1 206 ? -6.315 -2.341 4.204 1.00 91.31 206 THR A O 1
ATOM 1622 N N . ILE A 1 207 ? -5.483 -2.896 6.210 1.00 89.88 207 ILE A N 1
ATOM 1623 C CA . ILE A 1 207 ? -6.748 -3.079 6.918 1.00 89.88 207 ILE A CA 1
ATOM 1624 C C . ILE A 1 207 ? -6.610 -2.218 8.155 1.00 89.88 207 ILE A C 1
ATOM 1626 O O . ILE A 1 207 ? -5.593 -2.315 8.844 1.00 89.88 207 ILE A O 1
ATOM 1630 N N . ALA A 1 208 ? -7.560 -1.332 8.396 1.00 84.94 208 ALA A N 1
ATOM 1631 C CA . ALA A 1 208 ? -7.417 -0.373 9.470 1.00 84.94 208 ALA A CA 1
ATOM 1632 C C . ALA A 1 208 ? -8.314 -0.683 10.660 1.00 84.94 208 ALA A C 1
ATOM 1634 O O . ALA A 1 208 ? -9.305 -1.396 10.539 1.00 84.94 208 ALA A O 1
ATOM 1635 N N . ALA A 1 209 ? -7.934 -0.098 11.791 1.00 84.88 209 ALA A N 1
ATOM 1636 C CA . ALA A 1 209 ? -8.652 -0.173 13.045 1.00 84.88 209 ALA A CA 1
ATOM 1637 C C . ALA A 1 209 ? -9.413 1.130 13.296 1.00 84.88 209 ALA A C 1
ATOM 1639 O O . ALA A 1 209 ? -8.983 2.205 12.850 1.00 84.88 209 ALA A O 1
ATOM 1640 N N . PHE A 1 210 ? -10.583 1.032 13.902 1.00 82.81 210 PHE A N 1
ATOM 1641 C CA . PHE A 1 210 ? -11.435 2.148 14.289 1.00 82.81 210 PHE A CA 1
ATOM 1642 C C . PHE A 1 210 ? -11.507 2.257 15.820 1.00 82.81 210 PHE A C 1
ATOM 1644 O O . PHE A 1 210 ? -11.274 1.265 16.513 1.00 82.81 210 PHE A O 1
ATOM 1651 N N . PRO A 1 211 ? -11.836 3.434 16.379 1.00 80.25 211 PRO A N 1
ATOM 1652 C CA . PRO A 1 211 ? -12.045 3.585 17.820 1.00 80.25 211 PRO A CA 1
ATOM 1653 C C . PRO A 1 211 ? -13.054 2.589 18.407 1.00 80.25 211 PRO A C 1
ATOM 1655 O O . PRO A 1 211 ? -12.876 2.134 19.538 1.00 80.25 211 PRO A O 1
ATOM 1658 N N . GLU A 1 212 ? -14.075 2.217 17.634 1.00 78.38 212 GLU A N 1
ATOM 1659 C CA . GLU A 1 212 ? -15.106 1.235 17.981 1.00 78.38 212 GLU A CA 1
ATOM 1660 C C . GLU A 1 212 ? -14.517 -0.163 18.229 1.00 78.38 212 GLU A C 1
ATOM 1662 O O . GLU A 1 212 ? -15.023 -0.899 19.078 1.00 78.38 212 GLU A O 1
ATOM 1667 N N . ASP A 1 213 ? -13.373 -0.487 17.614 1.00 81.19 213 ASP A N 1
ATOM 1668 C CA . ASP A 1 213 ? -12.656 -1.749 17.830 1.00 81.19 213 ASP A CA 1
ATOM 1669 C C . ASP A 1 213 ? -12.164 -1.899 19.275 1.00 81.19 213 ASP A C 1
ATOM 1671 O O . ASP A 1 213 ? -11.810 -2.995 19.703 1.00 81.19 213 ASP A O 1
ATOM 1675 N N . ALA A 1 214 ? -12.154 -0.828 20.079 1.00 76.12 214 ALA A N 1
ATOM 1676 C CA . ALA A 1 214 ? -11.879 -0.934 21.509 1.00 76.12 214 ALA A CA 1
ATOM 1677 C C . ALA A 1 214 ? -12.870 -1.869 22.224 1.00 76.12 214 ALA A C 1
ATOM 1679 O O . ALA A 1 214 ? -12.497 -2.476 23.235 1.00 76.12 214 ALA A O 1
ATOM 1680 N N . MET A 1 215 ? -14.088 -2.023 21.686 1.00 64.50 215 MET A N 1
ATOM 1681 C CA . MET A 1 215 ? -15.106 -2.951 22.179 1.00 64.50 215 MET A CA 1
ATOM 1682 C C . MET A 1 215 ? -14.667 -4.417 22.068 1.00 64.50 215 MET A C 1
ATOM 1684 O O . MET A 1 215 ? -15.041 -5.211 22.925 1.00 64.50 215 MET A O 1
ATOM 1688 N N . PHE A 1 216 ? -13.752 -4.747 21.146 1.00 63.19 216 PHE A N 1
ATOM 1689 C CA . PHE A 1 216 ? -13.115 -6.067 21.079 1.00 63.19 216 PHE A CA 1
ATOM 1690 C C . PHE A 1 216 ? -12.480 -6.475 22.402 1.00 63.19 216 PHE A C 1
ATOM 1692 O O . PHE A 1 216 ? -12.537 -7.641 22.772 1.00 63.19 216 PHE A O 1
ATOM 1699 N N . ASN A 1 217 ? -11.886 -5.531 23.145 1.00 60.31 217 ASN A N 1
ATOM 1700 C CA . ASN A 1 217 ? -11.365 -5.861 24.465 1.00 60.31 217 ASN A CA 1
ATOM 1701 C C . ASN A 1 217 ? -12.508 -6.339 25.362 1.00 60.31 217 ASN A C 1
ATOM 1703 O O . ASN A 1 217 ? -12.372 -7.377 25.991 1.00 60.31 217 ASN A O 1
ATOM 1707 N N . ALA A 1 218 ? -13.628 -5.617 25.414 1.00 59.28 218 ALA A N 1
ATOM 1708 C CA . ALA A 1 218 ? -14.747 -5.972 26.281 1.00 59.28 218 ALA A CA 1
ATOM 1709 C C . ALA A 1 218 ? -15.308 -7.367 25.961 1.00 59.28 218 ALA A C 1
ATOM 1711 O O . ALA A 1 218 ? -15.477 -8.160 26.887 1.00 59.28 218 ALA A O 1
ATOM 1712 N N . ASP A 1 219 ? -15.497 -7.686 24.680 1.00 58.19 219 ASP A N 1
ATOM 1713 C CA . ASP A 1 219 ? -16.052 -8.973 24.246 1.00 58.19 219 ASP A CA 1
ATOM 1714 C C . ASP A 1 219 ? -15.031 -10.116 24.387 1.00 58.19 219 ASP A C 1
ATOM 1716 O O . ASP A 1 219 ? -15.340 -11.160 24.956 1.00 58.19 219 ASP A O 1
ATOM 1720 N N . ALA A 1 220 ? -13.764 -9.900 24.009 1.00 58.16 220 ALA A N 1
ATOM 1721 C CA . ALA A 1 220 ? -12.702 -10.889 24.208 1.00 58.16 220 ALA A CA 1
ATOM 1722 C C . ALA A 1 220 ? -12.431 -11.165 25.699 1.00 58.16 220 ALA A C 1
ATOM 1724 O O . ALA A 1 220 ? -12.116 -12.296 26.070 1.00 58.16 220 ALA A O 1
ATOM 1725 N N . TRP A 1 221 ? -12.555 -10.155 26.572 1.00 53.53 221 TRP A N 1
ATOM 1726 C CA . TRP A 1 221 ? -12.487 -10.340 28.025 1.00 53.53 221 TRP A CA 1
ATOM 1727 C C . TRP A 1 221 ? -13.695 -11.111 28.560 1.00 53.53 221 TRP A C 1
ATOM 1729 O O . TRP A 1 221 ? -13.517 -11.870 29.509 1.00 53.53 221 TRP A O 1
ATOM 1739 N N . GLN A 1 222 ? -14.891 -10.950 27.983 1.00 55.72 222 GLN A N 1
ATOM 1740 C CA . GLN A 1 222 ? -16.067 -11.744 28.353 1.00 55.72 222 GLN A CA 1
ATOM 1741 C C . GLN A 1 222 ? -15.883 -13.212 27.961 1.00 55.72 222 GLN A C 1
ATOM 1743 O O . GLN A 1 222 ? -15.986 -14.073 28.834 1.00 55.72 222 GLN A O 1
ATOM 1748 N N . ASP A 1 223 ? -15.463 -13.495 26.728 1.00 54.91 223 ASP A N 1
ATOM 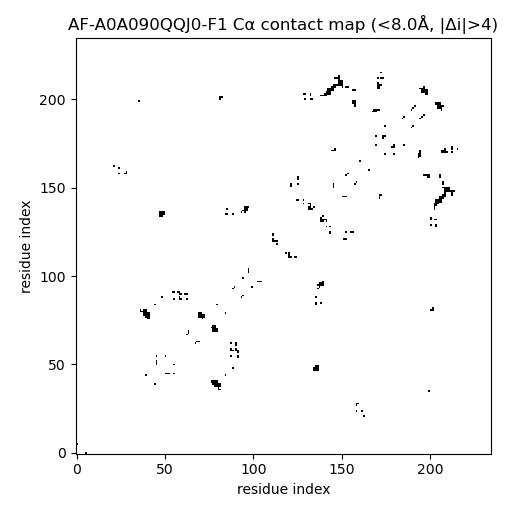1749 C CA . ASP A 1 223 ? -15.166 -14.861 26.278 1.00 54.91 223 ASP A CA 1
ATOM 1750 C C . ASP A 1 223 ? -14.045 -15.509 27.113 1.00 54.91 223 ASP A C 1
ATOM 1752 O O . ASP A 1 223 ? -14.160 -16.652 27.563 1.00 54.91 223 ASP A O 1
ATOM 1756 N N . LEU A 1 224 ? -12.963 -14.776 27.410 1.00 48.75 224 LEU A N 1
ATOM 1757 C CA . LEU A 1 224 ? -11.881 -15.256 28.283 1.00 48.75 224 LEU A CA 1
ATOM 1758 C C . LEU A 1 224 ? -12.320 -15.435 29.746 1.00 48.75 224 LEU A C 1
ATOM 1760 O O . LEU A 1 224 ? -11.784 -16.304 30.435 1.00 48.75 224 LEU A O 1
ATOM 1764 N N . ALA A 1 225 ? -13.272 -14.636 30.237 1.00 49.69 225 ALA A N 1
ATOM 1765 C CA . ALA A 1 225 ? -13.830 -14.771 31.582 1.00 49.69 225 ALA A CA 1
ATOM 1766 C C . ALA A 1 225 ? -14.810 -15.952 31.696 1.00 49.69 225 ALA A C 1
ATOM 1768 O O . ALA A 1 225 ? -14.908 -16.563 32.766 1.00 49.69 225 ALA A O 1
ATOM 1769 N N . GLU A 1 226 ? -15.496 -16.306 30.608 1.00 46.34 226 GLU A N 1
ATOM 1770 C CA . GLU A 1 226 ? -16.340 -17.498 30.519 1.00 46.34 226 GLU A CA 1
ATOM 1771 C C . GLU A 1 226 ? -15.510 -18.786 30.370 1.00 46.34 226 GLU A C 1
ATOM 1773 O O . GLU A 1 226 ? -15.872 -19.829 30.928 1.00 46.34 226 GLU A O 1
ATOM 1778 N N . ILE A 1 227 ? -14.324 -18.715 29.751 1.00 42.81 227 ILE A N 1
ATOM 1779 C CA . ILE A 1 227 ? -13.350 -19.818 29.691 1.00 42.81 227 ILE A CA 1
ATOM 1780 C C . ILE A 1 227 ? -12.586 -19.927 31.029 1.00 42.81 227 ILE A C 1
ATOM 1782 O O . ILE A 1 227 ? -11.387 -19.678 31.156 1.00 42.81 227 ILE A O 1
ATOM 1786 N N . LYS A 1 228 ? -13.277 -20.401 32.071 1.00 39.12 228 LYS A N 1
ATOM 1787 C CA . LYS A 1 228 ? -12.721 -20.735 33.400 1.00 39.12 228 LYS A CA 1
ATOM 1788 C C . LYS A 1 228 ? -11.777 -21.955 33.433 1.00 39.12 228 LYS A C 1
ATOM 1790 O O . LYS A 1 228 ? -11.609 -22.566 34.485 1.00 39.12 228 LYS A O 1
ATOM 1795 N N . THR A 1 229 ? -11.151 -22.339 32.321 1.00 35.06 229 THR A N 1
ATOM 1796 C CA . THR A 1 229 ? -10.333 -23.570 32.224 1.00 35.06 229 THR A CA 1
ATOM 1797 C C . THR A 1 229 ? -8.853 -23.362 31.900 1.00 35.06 229 THR A C 1
ATOM 1799 O O . THR A 1 229 ? -8.093 -24.326 31.961 1.00 35.06 229 THR A O 1
ATOM 1802 N N . LEU A 1 230 ? -8.378 -22.136 31.642 1.00 31.14 230 LEU A N 1
ATOM 1803 C CA . LEU A 1 230 ? -6.948 -21.925 31.349 1.00 31.14 230 LEU A CA 1
ATOM 1804 C C . LEU A 1 230 ? -6.039 -21.786 32.587 1.00 31.14 230 LEU A C 1
ATOM 1806 O O . LEU A 1 230 ? -4.825 -21.919 32.459 1.00 31.14 230 LEU A O 1
ATOM 1810 N N . ILE A 1 231 ? -6.596 -21.617 33.795 1.00 31.27 231 ILE A N 1
ATOM 1811 C CA . ILE A 1 231 ? -5.827 -21.585 35.065 1.00 31.27 231 ILE A CA 1
ATOM 1812 C C . ILE A 1 231 ? -5.595 -23.009 35.630 1.00 31.27 231 ILE A C 1
ATOM 1814 O O . ILE A 1 231 ? -5.091 -23.188 36.732 1.00 31.27 231 ILE A O 1
ATOM 1818 N N . SER A 1 232 ? -5.915 -24.060 34.868 1.00 29.58 232 SER A N 1
ATOM 1819 C CA . SER A 1 232 ? -5.691 -25.460 35.271 1.00 29.58 232 SER A CA 1
ATOM 1820 C C . SER A 1 232 ? -4.445 -26.108 34.656 1.00 29.58 232 SER A C 1
ATOM 1822 O O . SER A 1 232 ? -4.131 -27.236 35.017 1.00 29.58 232 SER A O 1
ATOM 1824 N N . TYR A 1 233 ? -3.742 -25.435 33.737 1.00 28.05 233 TYR A N 1
ATOM 1825 C CA . TYR A 1 233 ? -2.605 -26.019 32.999 1.00 28.05 233 TYR A CA 1
ATOM 1826 C C . TYR A 1 233 ? -1.286 -25.247 33.137 1.00 28.05 233 TYR A C 1
ATOM 1828 O O . TYR A 1 233 ? -0.330 -25.522 32.415 1.00 28.05 233 TYR A O 1
ATOM 1836 N N . VAL A 1 234 ? -1.211 -24.301 34.077 1.00 30.89 234 VAL A N 1
ATOM 1837 C CA . VAL A 1 234 ? 0.039 -23.615 34.441 1.00 30.89 234 VAL A 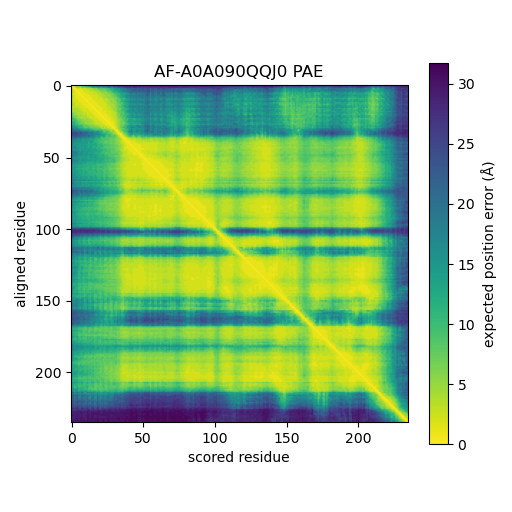CA 1
ATOM 1838 C C . VAL A 1 234 ? 0.161 -23.539 35.969 1.00 30.89 234 VAL A C 1
ATOM 1840 O O . VAL A 1 234 ? 0.205 -22.463 36.558 1.00 30.89 234 VAL A O 1
ATOM 1843 N N . CYS A 1 235 ? 0.153 -24.711 36.602 1.00 31.39 235 CYS A N 1
ATOM 1844 C CA . CYS A 1 235 ? 0.815 -25.050 37.865 1.00 31.39 235 CYS A CA 1
ATOM 1845 C C . CYS A 1 235 ? 1.252 -26.512 37.753 1.00 31.39 235 CYS A C 1
ATOM 1847 O O . CYS A 1 235 ? 0.411 -27.326 37.308 1.00 31.39 235 CYS A O 1
#

Sequence (235 aa):
MNREQTIENLLNIAEQTKQVQADRIEIVLEERREELFPPMSKALMETRSGLTRRKLDDAISRMEAAGHQFTKNNANHYSITLEEAHKLMAAAKKPAFHEREGAGRKPWIVNVQNQKGGTGKSMTAVHLAACLALDLDKRYRICLIDLDPQGSLRLFLNPQISVGDQETIYSAVDVMLGNVPEGQVMDKDFLMGNVVMPTQYPNLKTIAAFPEDAMFNADAWQDLAEIKTLISYVC

Secondary structure (DSSP, 8-state):
--HHHHHHHHHHHHHHHHHHHHHHHHHHHHTS-S-SSPPBPHHHHHHHHT--HHHHHHHHHHHHHTT----B-TTS-B-B-HHHHHHHHHHTT---GGGSS-TTPPPPP-----SSTTSSHHHHHHHHHHHHHT-TTT---EEEE---TT-HHHHHH-TT--TTGGGG---HHHHHHT-S-TT----HHHHHHHTPEE-SSTTEEEE---GGGGHHHHHHHHHHHH-TTGGGS--